Protein AF-A0A534RS95-F1 (afdb_monomer)

Solvent-accessible surface area (backbone atoms only — not comparable to full-atom values): 12225 Å² total; per-residue (Å²): 135,90,84,83,82,82,81,81,76,81,79,77,79,70,82,73,74,77,70,73,74,75,74,92,67,59,94,86,61,52,69,81,77,72,50,64,90,88,62,67,55,78,89,62,40,100,66,96,76,84,84,85,85,85,83,78,98,71,54,62,58,34,64,50,25,46,40,23,84,70,80,36,72,88,40,68,54,74,62,93,80,56,50,23,56,28,71,76,72,58,73,66,47,48,72,42,83,55,85,71,86,84,70,80,76,82,74,59,46,42,48,70,29,36,49,43,20,34,44,95,76,69,59,46,22,47,18,63,50,33,40,81,40,91,92,36,60,36,8,58,73,74,37,38,21,42,44,59,88,79,40,46,67,60,48,52,47,56,72,75,46,90,77,74,83,86,74,74,75,88,53,75,45,38,68,66,51,44,51,32,30,74,77,67,76,44,61,89,122

Foldseek 3Di:
DDDDDDPPPPPPPPPPPVPPPPQPDDPPDDPVNNDPPPPQDDVRDPDPDDDDDDDFQDDCCAEPLCVCVVPNVVADHDPPPDWACQPVRDHTAAADADDDPPDPDHAPQALVLLCQCCVVVPNHRRQVSGCPDPVRNRNNVSRHHHDCVSCVVVSVDVVVDPDDNPDDQPDSHHDQQSVCCVVPVGSPD

Secondary structure (DSSP, 8-state):
-------------------PPPP-PPTT--HHHHSPTT---GGGSS-S--------S--HHHHTGGGTTTT-TTS----TT--B--TTS-S-B--EE---S---SPP--SHHHHHHHHGGGT---HHHHTTTBTTBTT-GGGGEE--TTT-HHHHHHHHHS---SS---SSSS-HHHHHHHHHHS----

Sequence (189 aa):
MRMLIVLVSLLITAMVHAQTPPCPFSAGALPAATLPAGTPHGAGLPLDTIVVLMQENRSFDHYVGRLHAEGKPKSEGEPKTAANLDPTGGPAIRAFHQNRYCEVADLDHSWNGTHREWNGGAMDGFTAANQFLPDDPSGRRTMGYYDQHDLPFYYGLYRKFATADRFFCAALTQTFPNRFYLLAATSFG

Mean predicted aligned error: 9.36 Å

Radius of gyration: 23.56 Å; Cα contacts (8 Å, |Δi|>4): 183; chains: 1; bounding box: 42×84×55 Å

pLDDT: mean 86.98, std 16.52, range [29.09, 98.19]

Structure (mmCIF, N/CA/C/O backbone):
data_AF-A0A534RS95-F1
#
_entry.id   AF-A0A534RS95-F1
#
loop_
_atom_site.group_PDB
_atom_site.id
_atom_site.type_symbol
_atom_site.label_atom_id
_atom_site.label_alt_id
_atom_site.label_comp_id
_atom_site.label_asym_id
_atom_site.label_entity_id
_atom_site.label_seq_id
_atom_site.pdbx_PDB_ins_code
_atom_site.Cartn_x
_atom_site.Cartn_y
_atom_site.Cartn_z
_atom_site.occupancy
_atom_site.B_iso_or_equiv
_atom_site.auth_seq_id
_atom_site.auth_comp_id
_atom_site.aut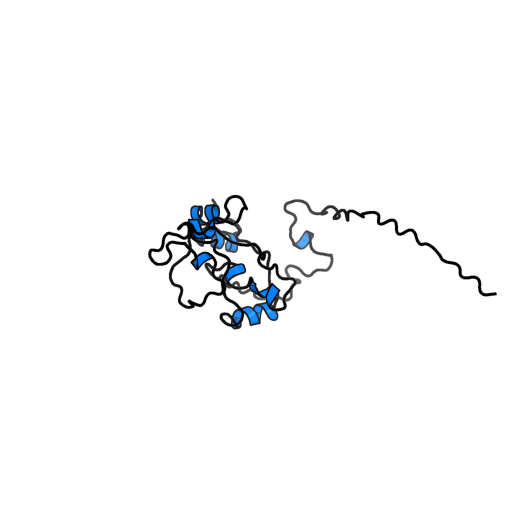h_asym_id
_atom_site.auth_atom_id
_atom_site.pdbx_PDB_model_num
ATOM 1 N N . MET A 1 1 ? 11.825 65.234 28.362 1.00 41.09 1 MET A N 1
ATOM 2 C CA . MET A 1 1 ? 12.860 64.455 27.647 1.00 41.09 1 MET A CA 1
ATOM 3 C C . MET A 1 1 ? 12.494 62.983 27.798 1.00 41.09 1 MET A C 1
ATOM 5 O O . MET A 1 1 ? 12.519 62.487 28.915 1.00 41.09 1 MET A O 1
ATOM 9 N N . ARG A 1 2 ? 11.974 62.336 26.746 1.00 30.80 2 ARG A N 1
ATOM 10 C CA . ARG A 1 2 ? 11.480 60.946 26.808 1.00 30.80 2 ARG A CA 1
ATOM 11 C C . ARG A 1 2 ? 12.669 59.995 26.670 1.00 30.80 2 ARG A C 1
ATOM 13 O O . ARG A 1 2 ? 13.299 59.978 25.619 1.00 30.80 2 ARG A O 1
ATOM 20 N N . MET A 1 3 ? 12.982 59.253 27.730 1.00 29.09 3 MET A N 1
ATOM 21 C CA . MET A 1 3 ? 14.048 58.252 27.731 1.00 29.09 3 MET A CA 1
ATOM 22 C C . MET A 1 3 ? 13.472 56.919 27.247 1.00 29.09 3 MET A C 1
ATOM 24 O O . MET A 1 3 ? 12.616 56.324 27.898 1.00 29.09 3 MET A O 1
ATOM 28 N N . LEU A 1 4 ? 13.903 56.510 26.057 1.00 30.52 4 LEU A N 1
ATOM 29 C CA . LEU A 1 4 ? 13.588 55.239 25.419 1.00 30.52 4 LEU A CA 1
ATOM 30 C C . LEU A 1 4 ? 14.543 54.179 25.989 1.00 30.52 4 LEU A C 1
ATOM 32 O O . LEU A 1 4 ? 15.744 54.246 25.740 1.00 30.52 4 LEU A O 1
ATOM 36 N N . ILE A 1 5 ? 14.032 53.226 26.769 1.00 35.53 5 ILE A N 1
ATOM 37 C CA . ILE A 1 5 ? 14.802 52.053 27.203 1.00 35.53 5 ILE A CA 1
ATOM 38 C C . ILE A 1 5 ? 14.577 50.959 26.161 1.00 35.53 5 ILE A C 1
ATOM 40 O O . ILE A 1 5 ? 13.495 50.381 26.074 1.00 35.53 5 ILE A O 1
ATOM 44 N N . VAL A 1 6 ? 15.599 50.697 25.349 1.00 33.38 6 VAL A N 1
ATOM 45 C CA . VAL A 1 6 ? 15.647 49.544 24.447 1.00 33.38 6 VAL A CA 1
ATOM 46 C C . VAL A 1 6 ? 16.126 48.348 25.268 1.00 33.38 6 VAL A C 1
ATOM 48 O O . VAL A 1 6 ? 17.310 48.238 25.579 1.00 33.38 6 VAL A O 1
ATOM 51 N N . LEU A 1 7 ? 15.204 47.461 25.650 1.00 32.97 7 LEU A N 1
ATOM 52 C CA . LEU A 1 7 ? 15.561 46.138 26.157 1.00 32.97 7 LEU A CA 1
ATOM 53 C C . LEU A 1 7 ? 15.960 45.263 24.965 1.00 32.97 7 LEU A C 1
ATOM 55 O O . LEU A 1 7 ? 15.114 44.804 24.201 1.00 32.97 7 LEU A O 1
ATOM 59 N N . VAL A 1 8 ? 17.262 45.040 24.807 1.00 37.75 8 VAL A N 1
ATOM 60 C CA . VAL A 1 8 ? 17.792 44.004 23.918 1.00 37.75 8 VAL A CA 1
ATOM 61 C C . VAL A 1 8 ? 17.587 42.662 24.617 1.00 37.75 8 VAL A C 1
ATOM 63 O O . VAL A 1 8 ? 18.363 42.270 25.486 1.00 37.75 8 VAL A O 1
ATOM 66 N N . SER A 1 9 ? 16.502 41.970 24.279 1.00 41.91 9 SER A N 1
ATOM 67 C CA . SER A 1 9 ? 16.294 40.580 24.677 1.00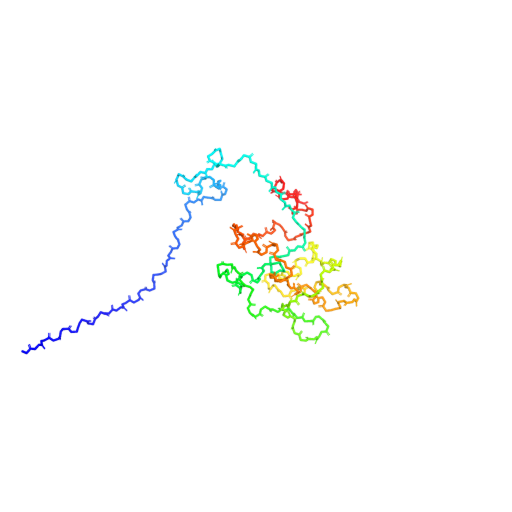 41.91 9 SER A CA 1
ATOM 68 C C . SER A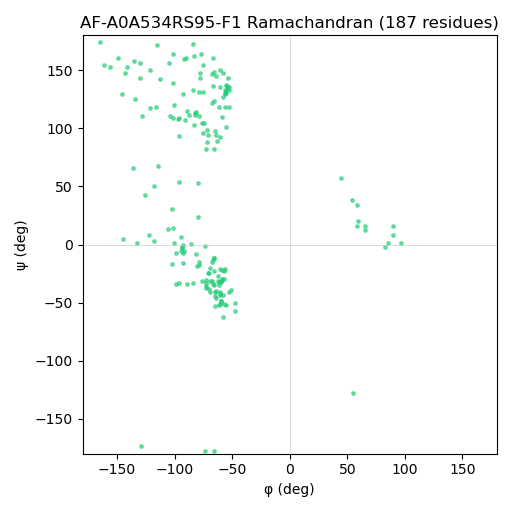 1 9 ? 17.210 39.697 23.832 1.00 41.91 9 SER A C 1
ATOM 70 O O . SER A 1 9 ? 16.951 39.472 22.651 1.00 41.91 9 SER A O 1
ATOM 72 N N . LEU A 1 10 ? 18.300 39.207 24.425 1.00 39.16 10 LEU A N 1
ATOM 73 C CA . LEU A 1 10 ? 19.097 38.130 23.844 1.00 39.16 10 LEU A CA 1
ATOM 74 C C . LEU A 1 10 ? 18.221 36.864 23.813 1.00 39.16 10 LEU A C 1
ATOM 76 O O . LEU A 1 10 ? 18.068 36.173 24.819 1.00 39.16 10 LEU A O 1
ATOM 80 N N . LEU A 1 11 ? 17.607 36.573 22.666 1.00 40.88 11 LEU A N 1
ATOM 81 C CA . LEU A 1 11 ? 17.001 35.273 22.392 1.00 40.88 11 LEU A CA 1
ATOM 82 C C . LEU A 1 11 ? 18.136 34.268 22.194 1.00 40.88 11 LEU A C 1
ATOM 84 O O . LEU A 1 11 ? 18.618 34.050 21.086 1.00 40.88 11 LEU A O 1
ATOM 88 N N . ILE A 1 12 ? 18.583 33.664 23.293 1.00 43.72 12 ILE A N 1
ATOM 89 C CA . ILE A 1 12 ? 19.343 32.421 23.231 1.00 43.72 12 ILE A CA 1
ATOM 90 C C . ILE A 1 12 ? 18.332 31.354 22.810 1.00 43.72 12 ILE A C 1
ATOM 92 O O . ILE A 1 12 ? 17.601 30.810 23.636 1.00 43.72 12 ILE A O 1
ATOM 96 N N . THR A 1 13 ? 18.251 31.074 21.510 1.00 47.62 13 THR A N 1
ATOM 97 C CA . THR A 1 13 ? 17.635 29.847 21.001 1.00 47.62 13 THR A CA 1
ATOM 98 C C . THR A 1 13 ? 18.492 28.676 21.458 1.00 47.62 13 THR A C 1
ATOM 100 O O . THR A 1 13 ? 19.350 28.184 20.728 1.00 47.62 13 THR A O 1
ATOM 103 N N . ALA A 1 14 ? 18.287 28.238 22.699 1.00 45.53 14 ALA A N 1
ATOM 104 C CA . ALA A 1 14 ? 18.651 26.891 23.076 1.00 45.53 14 ALA A CA 1
ATOM 105 C C . ALA A 1 14 ? 17.817 25.970 22.184 1.00 45.53 14 ALA A C 1
ATOM 107 O O . ALA A 1 14 ? 16.586 26.023 22.203 1.00 45.53 14 ALA A O 1
ATOM 108 N N . MET A 1 15 ? 18.487 25.161 21.365 1.00 48.47 15 MET A N 1
ATOM 109 C CA . MET A 1 15 ? 17.850 24.020 20.729 1.00 48.47 15 MET A CA 1
ATOM 110 C C . MET A 1 15 ? 17.420 23.074 21.845 1.00 48.47 15 MET A C 1
ATOM 112 O O . MET A 1 15 ? 18.182 22.208 22.274 1.00 48.47 15 MET A O 1
ATOM 116 N N . VAL A 1 16 ? 16.206 23.283 22.354 1.00 46.03 16 VAL A N 1
ATOM 117 C CA . VAL A 1 16 ? 15.515 22.296 23.166 1.00 46.03 16 VAL A CA 1
ATOM 118 C C . VAL A 1 16 ? 15.285 21.130 22.221 1.00 46.03 16 VAL A C 1
ATOM 120 O O . VAL A 1 16 ? 14.337 21.116 21.440 1.00 46.03 16 VAL A O 1
ATOM 123 N N . HIS A 1 17 ? 16.209 20.172 22.247 1.00 50.69 17 HIS A N 1
ATOM 124 C CA . HIS A 1 17 ? 15.896 18.816 21.850 1.00 50.69 17 HIS A CA 1
ATOM 125 C C . HIS A 1 17 ? 14.726 18.432 22.743 1.00 50.69 17 HIS A C 1
ATOM 127 O O . HIS A 1 17 ? 14.914 18.189 23.935 1.00 50.69 17 HIS A O 1
ATOM 133 N N . ALA A 1 18 ? 13.510 18.487 22.200 1.00 50.00 18 ALA A N 1
ATOM 134 C CA . ALA A 1 18 ? 12.362 17.892 22.844 1.00 50.00 18 ALA A CA 1
ATOM 135 C C . ALA A 1 18 ? 12.695 16.403 22.947 1.00 50.00 18 ALA A C 1
ATOM 137 O O . ALA A 1 18 ? 12.526 15.651 21.991 1.00 50.00 18 ALA A O 1
ATOM 138 N N . GLN A 1 19 ? 13.283 16.003 24.075 1.00 53.25 19 GLN A N 1
ATOM 139 C CA . GLN A 1 19 ? 13.390 14.607 24.434 1.00 53.25 19 GLN A CA 1
ATOM 140 C C . GLN A 1 19 ? 11.954 14.122 24.475 1.00 53.25 19 GLN A C 1
ATOM 142 O O . GLN A 1 19 ? 11.174 14.551 25.327 1.00 53.25 19 GLN A O 1
ATOM 147 N N . THR A 1 20 ? 11.586 13.291 23.505 1.00 57.81 20 THR A N 1
ATOM 148 C CA . THR A 1 20 ? 10.332 12.560 23.565 1.00 57.81 20 THR A CA 1
ATOM 149 C C . THR A 1 20 ? 10.353 11.851 24.916 1.00 57.81 20 THR A C 1
ATOM 151 O O . THR A 1 20 ? 11.304 11.099 25.164 1.00 57.81 20 THR A O 1
ATOM 154 N N . PRO A 1 21 ? 9.412 12.144 25.832 1.00 65.81 21 PRO A N 1
ATOM 155 C CA . PRO A 1 21 ? 9.414 11.499 27.132 1.00 65.81 21 PRO A CA 1
ATOM 156 C C . PRO A 1 21 ? 9.458 9.984 26.906 1.00 65.81 21 PRO A C 1
ATOM 158 O O . PRO A 1 21 ? 8.784 9.493 25.992 1.00 65.81 21 PRO A O 1
ATOM 161 N N . PRO A 1 22 ? 10.292 9.250 27.663 1.00 74.88 22 PRO A N 1
ATOM 162 C CA . PRO A 1 22 ? 10.419 7.816 27.476 1.00 74.88 22 PRO A CA 1
ATOM 163 C C . PRO A 1 22 ? 9.032 7.188 27.590 1.00 74.88 22 PRO A C 1
ATOM 165 O O . PRO A 1 22 ? 8.282 7.491 28.520 1.00 74.88 22 PRO A O 1
ATOM 168 N N . CYS A 1 23 ? 8.677 6.353 26.612 1.00 79.12 23 CYS A N 1
ATOM 169 C CA . CYS A 1 23 ? 7.414 5.630 26.622 1.00 79.12 23 CYS A CA 1
ATOM 170 C C . CYS A 1 23 ? 7.343 4.820 27.929 1.00 79.12 23 CYS A C 1
ATOM 172 O O . CYS A 1 23 ? 8.203 3.963 28.137 1.00 79.12 23 CYS A O 1
ATOM 174 N N . PRO A 1 24 ? 6.367 5.071 28.822 1.00 85.69 24 PRO A N 1
ATOM 175 C CA . PRO A 1 24 ? 6.304 4.388 30.114 1.00 85.69 24 PRO A CA 1
ATOM 176 C C . PRO A 1 24 ? 5.848 2.926 29.984 1.00 85.69 24 PRO A C 1
ATOM 178 O O . PRO A 1 24 ? 5.746 2.219 30.984 1.00 85.69 24 PRO A O 1
ATOM 181 N N . PHE A 1 25 ? 5.541 2.473 28.767 1.00 87.38 25 PHE A N 1
ATOM 182 C CA . PHE A 1 25 ? 4.973 1.165 28.481 1.00 87.38 25 PHE A CA 1
ATOM 183 C C . PHE A 1 25 ? 6.046 0.201 27.970 1.00 87.38 25 PHE A C 1
ATOM 185 O O . PHE A 1 25 ? 6.900 0.565 27.162 1.00 87.38 25 PHE A O 1
ATOM 192 N N . SER A 1 26 ? 5.988 -1.049 28.427 1.00 87.44 26 SER A N 1
ATOM 193 C CA . SER A 1 26 ? 6.846 -2.130 27.945 1.00 87.44 26 SER A CA 1
ATOM 194 C C . SER A 1 26 ? 6.296 -2.767 26.665 1.00 87.44 26 SER A C 1
ATOM 196 O O . SER A 1 26 ? 5.112 -2.651 26.337 1.00 87.44 26 SER A O 1
ATOM 198 N N . ALA A 1 27 ? 7.157 -3.493 25.947 1.00 82.31 27 ALA A N 1
ATOM 199 C CA . ALA A 1 27 ? 6.715 -4.360 24.860 1.00 82.31 27 ALA A CA 1
ATOM 200 C C . ALA A 1 27 ? 5.651 -5.352 25.370 1.00 82.31 27 ALA A C 1
ATOM 202 O O . ALA A 1 27 ? 5.823 -5.967 26.423 1.00 82.31 27 ALA A O 1
ATOM 203 N N . GLY A 1 28 ? 4.547 -5.483 24.631 1.00 83.12 28 GLY A N 1
ATOM 204 C CA . GLY A 1 28 ? 3.409 -6.325 25.015 1.00 83.12 28 GLY A CA 1
ATOM 205 C C . GLY A 1 28 ? 2.386 -5.656 25.939 1.00 83.12 28 GLY A C 1
ATOM 206 O O . GLY A 1 28 ? 1.397 -6.298 26.291 1.00 83.12 28 GLY A O 1
ATOM 207 N N . ALA A 1 29 ? 2.569 -4.383 26.315 1.00 88.31 29 ALA A N 1
ATOM 208 C CA . ALA A 1 29 ? 1.524 -3.629 27.000 1.00 88.31 29 ALA A CA 1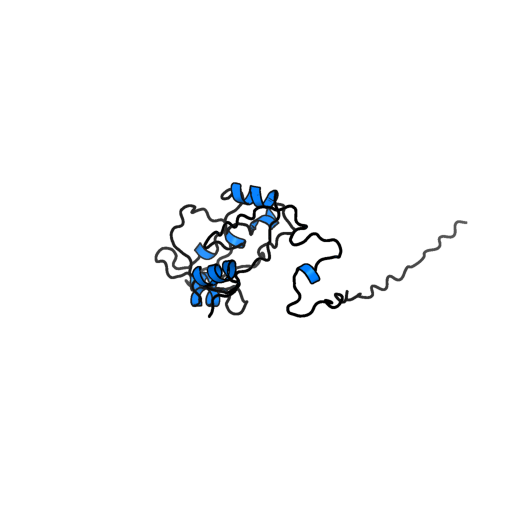
ATOM 209 C C . ALA A 1 29 ? 0.235 -3.618 26.161 1.00 88.31 29 ALA A C 1
ATOM 211 O O . ALA A 1 29 ? 0.247 -3.301 24.970 1.00 88.31 29 ALA A O 1
ATOM 212 N N . LEU A 1 30 ? -0.886 -3.976 26.791 1.00 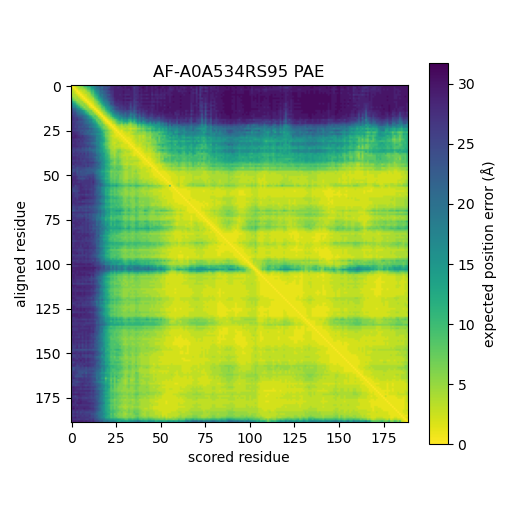85.38 30 LEU A N 1
ATOM 213 C CA . LEU A 1 30 ? -2.185 -3.975 26.126 1.00 85.38 30 LEU A CA 1
ATOM 214 C C . LEU A 1 30 ? -2.606 -2.536 25.798 1.00 85.38 30 LEU A C 1
ATOM 216 O O . LEU A 1 30 ? -2.365 -1.652 26.622 1.00 85.38 30 LEU A O 1
ATOM 220 N N . PRO A 1 31 ? -3.332 -2.294 24.689 1.00 81.75 31 PRO A N 1
ATOM 221 C CA . PRO A 1 31 ? -3.826 -0.960 24.355 1.00 81.75 31 PRO A CA 1
ATOM 222 C C . PRO A 1 31 ? -4.570 -0.283 25.513 1.00 81.75 31 PRO A C 1
ATOM 224 O O . PRO A 1 31 ? -4.355 0.891 25.780 1.00 81.75 31 PRO A O 1
ATOM 227 N N . ALA A 1 32 ? -5.374 -1.032 26.277 1.00 83.94 32 ALA A N 1
ATOM 228 C CA . ALA A 1 32 ? -6.084 -0.503 27.445 1.00 83.94 32 ALA A CA 1
ATOM 229 C C . ALA A 1 32 ? -5.152 0.080 28.527 1.00 83.94 32 ALA A C 1
ATOM 231 O O . ALA A 1 32 ? -5.531 1.031 29.203 1.00 83.94 32 ALA A O 1
ATOM 232 N N . ALA A 1 33 ? -3.934 -0.452 28.669 1.00 84.75 33 ALA A N 1
ATOM 233 C CA . ALA A 1 33 ? -2.930 0.046 29.609 1.00 84.75 33 ALA A CA 1
ATOM 234 C C . ALA A 1 33 ? -2.182 1.281 29.083 1.00 84.75 33 ALA A C 1
ATOM 236 O O . ALA A 1 33 ? -1.576 2.003 29.870 1.00 84.75 33 ALA A O 1
ATOM 237 N N . THR A 1 34 ? -2.218 1.522 27.768 1.00 87.06 34 THR A N 1
ATOM 238 C CA . THR A 1 34 ? -1.523 2.643 27.122 1.00 87.06 34 THR A CA 1
ATOM 239 C C . THR A 1 34 ? -2.426 3.845 26.844 1.00 87.06 34 THR A C 1
ATOM 241 O O . THR A 1 34 ? -1.943 4.890 26.409 1.00 87.06 34 THR A O 1
ATOM 244 N N . LEU A 1 35 ? -3.737 3.712 27.060 1.00 86.94 35 LEU A N 1
ATOM 245 C CA . LEU A 1 35 ? -4.696 4.798 26.877 1.00 86.94 35 LEU A CA 1
ATOM 246 C C . LEU A 1 35 ? -4.657 5.786 28.058 1.00 86.94 35 LEU A C 1
ATOM 248 O O . LEU A 1 35 ? -4.447 5.373 29.201 1.00 86.94 35 LEU A O 1
ATOM 252 N N . PRO A 1 36 ? -4.914 7.088 27.823 1.00 88.75 36 PRO A N 1
ATOM 253 C CA . PRO A 1 36 ? -5.104 8.050 28.903 1.00 88.75 36 PRO A CA 1
ATOM 254 C C . PRO A 1 36 ? -6.187 7.593 29.890 1.00 88.75 36 PRO A C 1
ATOM 256 O O . PRO A 1 36 ? -7.212 7.034 29.486 1.00 88.75 36 PRO A O 1
ATOM 259 N N . ALA A 1 37 ? -5.988 7.868 31.180 1.00 84.31 37 ALA A N 1
ATOM 260 C CA . ALA A 1 37 ? -6.961 7.534 32.216 1.00 84.31 37 ALA A CA 1
ATOM 261 C C . ALA A 1 37 ? -8.351 8.114 31.889 1.00 84.31 37 ALA A C 1
ATOM 263 O O . ALA A 1 37 ? -8.472 9.259 31.457 1.00 84.31 37 ALA A O 1
ATOM 264 N N . GLY A 1 38 ? -9.400 7.311 32.090 1.00 85.94 38 GLY A N 1
ATOM 265 C CA . GLY A 1 38 ? -10.779 7.685 31.760 1.00 85.94 38 GLY A CA 1
ATOM 266 C C . GLY A 1 38 ? -11.172 7.486 30.293 1.00 85.94 38 GLY A C 1
ATOM 267 O O . GLY A 1 38 ? -12.337 7.691 29.962 1.00 85.94 38 GLY A O 1
ATOM 268 N N . THR A 1 39 ? -10.255 7.047 29.420 1.00 90.25 39 THR A N 1
ATOM 269 C CA . THR A 1 39 ? -10.609 6.673 28.042 1.00 90.25 39 THR A CA 1
ATOM 270 C C . THR A 1 39 ? -11.486 5.415 28.053 1.00 90.25 39 THR A C 1
ATOM 272 O O . THR A 1 39 ? -11.040 4.374 28.560 1.00 90.25 39 THR A O 1
ATOM 275 N N . PRO A 1 40 ? -12.711 5.464 27.496 1.00 89.50 40 PRO A N 1
ATOM 276 C CA . PRO A 1 40 ? -13.562 4.287 27.411 1.00 89.50 40 PRO A CA 1
ATOM 277 C C . PRO A 1 40 ? -12.895 3.185 26.583 1.00 89.50 40 PRO A C 1
ATOM 279 O O . PRO A 1 40 ? -12.337 3.438 25.518 1.00 89.50 40 PRO A O 1
ATOM 282 N N . HIS A 1 41 ? -12.955 1.956 27.080 1.00 88.06 41 HIS A N 1
ATOM 283 C CA . HIS A 1 41 ? -12.442 0.761 26.415 1.00 88.06 41 HIS A CA 1
ATOM 284 C C . HIS A 1 41 ? -13.294 -0.447 26.823 1.00 88.06 41 HIS A C 1
ATOM 286 O O . HIS A 1 41 ? -14.006 -0.403 27.831 1.00 88.06 41 HIS A O 1
ATOM 292 N N . GLY A 1 42 ? -13.249 -1.526 26.036 1.00 85.25 42 GLY A N 1
ATOM 293 C CA . GLY A 1 42 ? -14.085 -2.707 26.272 1.00 85.25 42 GLY A CA 1
ATOM 294 C C . GLY A 1 42 ? -15.571 -2.338 26.339 1.00 85.25 42 GLY A C 1
ATOM 295 O O . GLY A 1 42 ? -16.065 -1.625 25.471 1.00 85.25 42 GLY A O 1
ATOM 296 N N . ALA A 1 43 ? -16.258 -2.762 27.403 1.00 87.31 43 ALA A N 1
ATOM 297 C CA . ALA A 1 43 ? -17.683 -2.490 27.621 1.00 87.31 43 ALA A CA 1
ATOM 298 C C . ALA A 1 43 ? -18.031 -1.003 27.848 1.00 87.31 43 ALA A C 1
ATOM 300 O O . ALA A 1 43 ? -19.204 -0.645 27.841 1.00 87.31 43 ALA A O 1
ATOM 301 N N . GLY A 1 44 ? -17.039 -0.129 28.063 1.00 89.94 44 GLY A N 1
ATOM 302 C CA . GLY A 1 44 ? -17.262 1.318 28.143 1.00 89.94 44 GLY A CA 1
ATOM 303 C C . GLY A 1 44 ? -17.430 1.995 26.778 1.00 89.94 44 GLY A C 1
ATOM 304 O O . GLY A 1 44 ? -17.861 3.145 26.723 1.00 89.94 44 GLY A O 1
ATOM 305 N N . LEU A 1 45 ? -17.073 1.319 25.678 1.00 91.31 45 LEU A N 1
ATOM 306 C CA . LEU A 1 45 ? -17.298 1.834 24.329 1.00 91.31 45 LEU A CA 1
ATOM 307 C C . LEU A 1 45 ? -18.785 1.692 23.970 1.00 91.31 45 LEU A C 1
ATOM 309 O O . LEU A 1 45 ? -19.325 0.596 24.103 1.00 91.31 45 LEU A O 1
ATOM 313 N N . PRO A 1 46 ? -19.448 2.745 23.462 1.00 92.56 46 PRO A N 1
ATOM 314 C CA . PRO A 1 46 ? -20.857 2.689 23.074 1.00 92.56 46 PRO A CA 1
ATOM 315 C C . PRO A 1 46 ? -21.030 2.030 21.689 1.00 92.56 46 PRO A C 1
ATOM 317 O O . PRO A 1 46 ? -21.593 2.631 20.777 1.00 92.56 46 PRO A O 1
ATOM 320 N N . LEU A 1 47 ? -20.467 0.833 21.497 1.00 91.50 47 LEU A N 1
ATOM 321 C CA . LEU A 1 47 ? -20.482 0.084 20.238 1.00 91.50 47 LEU A CA 1
ATOM 322 C C . LEU A 1 47 ? -20.975 -1.346 20.486 1.00 91.50 47 LEU A C 1
ATOM 324 O O . LEU A 1 47 ? -20.247 -2.157 21.051 1.00 91.50 47 LEU A O 1
ATOM 328 N N . ASP A 1 48 ? -22.173 -1.671 19.997 1.00 93.88 48 ASP A N 1
ATOM 329 C CA . ASP A 1 48 ? -22.755 -3.018 20.127 1.00 93.88 48 ASP A CA 1
ATOM 330 C C . ASP A 1 48 ? -22.455 -3.922 18.923 1.00 93.88 48 ASP A C 1
ATOM 332 O O . ASP A 1 48 ? -22.659 -5.134 18.959 1.00 93.88 48 ASP A O 1
ATOM 336 N N . THR A 1 49 ? -22.020 -3.345 17.801 1.00 94.88 49 THR A N 1
ATOM 337 C CA . THR A 1 49 ? -21.771 -4.086 16.561 1.00 94.88 49 THR A CA 1
ATOM 338 C C . THR A 1 49 ? -20.602 -3.483 15.805 1.00 94.88 49 THR A C 1
ATOM 340 O O . THR A 1 49 ? -20.566 -2.284 15.534 1.00 94.88 49 THR A O 1
ATOM 343 N N . ILE A 1 50 ? -19.658 -4.343 15.425 1.00 93.81 50 ILE A N 1
ATOM 344 C CA . ILE A 1 50 ? -18.523 -3.995 14.574 1.00 93.81 50 ILE A CA 1
ATOM 345 C C . ILE A 1 50 ? -18.669 -4.790 13.281 1.00 93.81 50 ILE A C 1
ATOM 347 O O . ILE A 1 50 ? -18.649 -6.019 13.294 1.00 93.81 50 ILE A O 1
ATOM 351 N N . VAL A 1 51 ? -18.808 -4.081 12.163 1.00 96.44 51 VAL A N 1
ATOM 352 C CA . VAL A 1 51 ? -18.784 -4.683 10.827 1.00 96.44 51 VAL A CA 1
ATOM 353 C C . VAL A 1 51 ? -17.405 -4.456 10.234 1.00 96.44 51 VAL A C 1
ATOM 355 O O . VAL A 1 51 ? -16.980 -3.316 10.053 1.00 96.44 51 VAL A O 1
ATOM 358 N N . VAL A 1 52 ? -16.711 -5.546 9.918 1.00 95.75 52 VAL A N 1
ATOM 359 C CA . VAL A 1 52 ? -15.393 -5.497 9.282 1.00 95.75 52 VAL A CA 1
ATOM 360 C C . VAL A 1 52 ? -15.555 -5.794 7.796 1.00 95.75 52 VAL A C 1
ATOM 362 O O . VAL A 1 52 ? -15.832 -6.928 7.412 1.00 95.75 52 VAL A O 1
ATOM 365 N N . LEU A 1 53 ? -15.384 -4.769 6.956 1.00 94.94 53 LEU A N 1
ATOM 366 C CA . LEU A 1 53 ? -15.337 -4.919 5.502 1.00 94.94 53 LEU A CA 1
ATOM 367 C C . LEU A 1 53 ? -13.880 -5.012 5.044 1.00 94.94 53 LEU A C 1
ATOM 369 O O . LEU A 1 53 ? -13.150 -4.022 5.058 1.00 94.94 53 LEU A O 1
ATOM 373 N N . MET A 1 54 ? -13.472 -6.202 4.614 1.00 94.75 54 MET A N 1
ATOM 374 C CA . MET A 1 54 ? -12.125 -6.453 4.113 1.00 94.75 54 MET A CA 1
ATOM 375 C C . MET A 1 54 ? -12.097 -6.385 2.588 1.00 94.75 54 MET A C 1
ATOM 377 O O . MET A 1 54 ? -12.609 -7.274 1.908 1.00 94.75 54 MET A O 1
ATOM 381 N N . GLN A 1 55 ? -11.500 -5.315 2.072 1.00 93.75 55 GLN A N 1
ATOM 382 C CA . GLN A 1 55 ? -11.258 -5.121 0.643 1.00 93.75 55 GLN A CA 1
ATOM 383 C C . GLN A 1 55 ? -9.965 -5.820 0.201 1.00 93.75 55 GLN A C 1
ATOM 385 O O . GLN A 1 55 ? -9.214 -6.339 1.028 1.00 93.75 55 GLN A O 1
ATOM 390 N N . GLU A 1 56 ? -9.717 -5.842 -1.107 1.00 91.06 56 GLU A N 1
ATOM 391 C CA . GLU A 1 56 ? -8.618 -6.586 -1.718 1.00 91.06 56 GLU A CA 1
ATOM 392 C C . GLU A 1 56 ? -7.799 -5.711 -2.682 1.00 91.06 56 GLU A C 1
ATOM 394 O O . GLU A 1 56 ? -8.344 -4.860 -3.384 1.00 91.06 56 GLU A O 1
ATOM 399 N N . ASN A 1 57 ? -6.483 -5.942 -2.693 1.00 90.06 57 ASN A N 1
ATOM 400 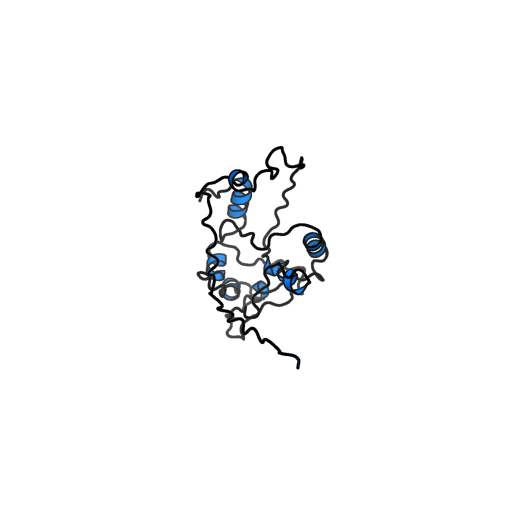C CA . ASN A 1 57 ? -5.509 -5.539 -3.716 1.00 90.06 57 ASN A CA 1
ATOM 401 C C . ASN A 1 57 ? -5.456 -4.051 -4.098 1.00 90.06 57 ASN A C 1
ATOM 403 O O . ASN A 1 57 ? -5.255 -3.715 -5.267 1.00 90.06 57 ASN A O 1
ATOM 407 N N . ARG A 1 58 ? -5.604 -3.133 -3.136 1.00 92.56 58 ARG A N 1
ATOM 408 C CA . ARG A 1 58 ? -5.449 -1.688 -3.382 1.00 92.56 58 ARG A CA 1
ATOM 409 C C . ARG A 1 58 ? -4.590 -1.043 -2.297 1.00 92.56 58 ARG A C 1
ATOM 411 O O . ARG A 1 58 ? -4.884 -1.183 -1.112 1.00 92.56 58 ARG A O 1
ATOM 418 N N . SER A 1 59 ? -3.521 -0.360 -2.708 1.00 94.31 59 SER A N 1
ATOM 419 C CA . SER A 1 59 ? -2.644 0.388 -1.803 1.00 94.31 59 SER A CA 1
ATOM 420 C C . SER A 1 59 ? -3.275 1.720 -1.389 1.00 94.31 59 SER A C 1
ATOM 422 O O . SER A 1 59 ? -4.207 2.215 -2.032 1.00 94.31 59 SER A O 1
ATOM 424 N N . PHE A 1 60 ? -2.739 2.321 -0.323 1.00 95.06 60 PHE A N 1
ATOM 425 C CA . PHE A 1 60 ? -3.140 3.656 0.117 1.00 95.06 60 PHE A CA 1
ATOM 426 C C . PHE A 1 60 ? -2.955 4.685 -1.005 1.00 95.06 60 PHE A C 1
ATOM 428 O O . PHE A 1 60 ? -3.910 5.368 -1.370 1.00 95.06 60 PHE A O 1
ATOM 435 N N . ASP A 1 61 ? -1.769 4.736 -1.617 1.00 95.12 61 ASP A N 1
ATOM 436 C CA . ASP A 1 61 ? -1.460 5.723 -2.658 1.00 95.12 61 ASP A CA 1
ATOM 437 C C . ASP A 1 61 ? -2.360 5.592 -3.892 1.00 95.12 61 ASP A C 1
ATOM 439 O O . ASP A 1 61 ? -2.730 6.598 -4.495 1.00 95.12 61 ASP A O 1
ATOM 443 N N . HIS A 1 62 ? -2.797 4.370 -4.210 1.00 94.50 62 HIS A N 1
ATOM 444 C CA . HIS A 1 62 ? -3.661 4.101 -5.352 1.00 94.50 62 HIS A CA 1
ATOM 445 C C . HIS A 1 62 ? -5.110 4.586 -5.162 1.00 94.50 62 HIS A C 1
ATOM 447 O O . HIS A 1 62 ? -5.725 5.045 -6.122 1.00 94.50 62 HIS A O 1
ATOM 453 N N . TYR A 1 63 ? -5.676 4.477 -3.954 1.00 94.00 63 TYR A N 1
ATOM 454 C CA . TYR A 1 63 ? -7.074 4.859 -3.679 1.00 94.00 63 TYR A CA 1
ATOM 455 C C . TYR A 1 63 ? -7.227 6.236 -3.043 1.00 94.00 63 TYR A C 1
ATOM 457 O O . TYR A 1 63 ? -8.248 6.884 -3.243 1.00 94.00 63 TYR A O 1
ATOM 465 N N . VAL A 1 64 ? -6.271 6.643 -2.211 1.00 92.88 64 VAL A N 1
ATOM 466 C CA . VAL A 1 64 ? -6.414 7.789 -1.306 1.00 92.88 64 VAL A CA 1
ATOM 467 C C . VAL A 1 64 ? -5.137 8.596 -1.100 1.00 92.88 64 VAL A C 1
ATOM 469 O O . VAL A 1 64 ? -5.168 9.583 -0.365 1.00 92.88 64 VAL A O 1
ATOM 472 N N . GLY A 1 65 ? -4.040 8.286 -1.796 1.00 92.81 65 GLY A N 1
ATOM 473 C CA . GLY A 1 65 ? -2.800 9.076 -1.732 1.00 92.81 65 GLY A CA 1
ATOM 474 C C . GLY A 1 65 ? -2.999 10.556 -2.078 1.00 92.81 65 GLY A C 1
ATOM 475 O O . GLY A 1 65 ? -2.224 11.422 -1.670 1.00 92.81 65 GLY A O 1
ATOM 476 N N . ARG A 1 66 ? -4.086 10.889 -2.793 1.00 94.12 66 ARG A N 1
ATOM 477 C CA . ARG A 1 66 ? -4.436 12.272 -3.153 1.00 94.12 66 ARG A CA 1
ATOM 478 C C . ARG A 1 66 ? -5.154 13.050 -2.049 1.00 94.12 66 ARG A C 1
ATOM 480 O O . ARG A 1 66 ? -5.284 14.264 -2.182 1.00 94.12 66 ARG A O 1
ATOM 487 N N . LEU A 1 67 ? -5.557 12.420 -0.939 1.00 93.88 67 LEU A N 1
ATOM 488 C CA . LEU A 1 67 ? -6.250 13.095 0.170 1.00 93.88 67 LEU A CA 1
ATOM 489 C C . LEU A 1 67 ? -5.488 14.326 0.682 1.00 93.88 67 LEU A C 1
ATOM 491 O O . LEU A 1 67 ? -6.107 15.365 0.930 1.00 93.88 67 LEU A O 1
ATOM 495 N N . HIS A 1 68 ? -4.158 14.239 0.791 1.00 93.06 68 HIS A N 1
ATOM 496 C CA . HIS A 1 68 ? -3.318 15.369 1.191 1.00 93.06 68 HIS A CA 1
ATOM 497 C C . HIS A 1 68 ? -3.528 16.587 0.281 1.00 93.06 68 HIS A C 1
ATOM 499 O O . HIS A 1 68 ? -3.814 17.688 0.756 1.00 93.06 68 HIS A O 1
ATOM 505 N N . ALA A 1 69 ? -3.428 16.376 -1.034 1.00 91.25 69 ALA A N 1
ATOM 506 C CA . ALA A 1 69 ? -3.594 17.419 -2.044 1.00 91.25 69 ALA A CA 1
ATOM 507 C C . ALA A 1 69 ? -5.044 17.927 -2.146 1.00 91.25 69 ALA A C 1
ATOM 509 O O . ALA A 1 69 ? -5.276 19.038 -2.614 1.00 91.25 69 ALA A O 1
ATOM 510 N N . GLU A 1 70 ? -6.014 17.148 -1.668 1.00 90.75 70 GLU A N 1
ATOM 511 C CA . GLU A 1 70 ? -7.445 17.448 -1.731 1.00 90.75 70 GLU A CA 1
ATOM 512 C C . GLU A 1 70 ? -8.041 17.958 -0.406 1.00 90.75 70 GLU A C 1
ATOM 514 O O . GLU A 1 70 ? -9.217 17.749 -0.094 1.00 90.75 70 GLU A O 1
ATOM 519 N N . GLY A 1 71 ? -7.234 18.648 0.401 1.00 88.75 71 GLY A N 1
ATOM 520 C CA . GLY A 1 71 ? -7.723 19.354 1.588 1.00 88.75 71 GLY A CA 1
ATOM 521 C C . GLY A 1 71 ? -7.743 18.526 2.874 1.00 88.75 71 GLY A C 1
ATOM 522 O O . GLY A 1 71 ? -8.355 18.943 3.861 1.00 88.75 71 GLY A O 1
ATOM 523 N N . LYS A 1 72 ? -7.042 17.386 2.915 1.00 90.69 72 LYS A N 1
ATOM 524 C CA . LYS A 1 72 ? -6.729 16.653 4.154 1.00 90.69 72 LYS A CA 1
ATOM 525 C C . LYS A 1 72 ? -5.214 16.658 4.414 1.00 90.69 72 LYS A C 1
ATOM 527 O O . LYS A 1 72 ? -4.601 15.598 4.404 1.00 90.69 72 LYS A O 1
ATOM 532 N N . PRO A 1 73 ? -4.593 17.813 4.726 1.00 90.69 73 PRO A N 1
ATOM 533 C CA . PRO A 1 73 ? -3.130 17.950 4.818 1.00 90.69 73 PRO A CA 1
ATOM 534 C C . PRO A 1 73 ? -2.476 17.143 5.953 1.00 90.69 73 PRO A C 1
ATOM 536 O O . PRO A 1 73 ? -1.256 17.045 6.005 1.00 90.69 73 PRO A O 1
ATOM 539 N N . LYS A 1 74 ? -3.276 16.596 6.880 1.00 91.19 74 LYS A N 1
ATOM 540 C CA . LYS A 1 74 ? -2.802 15.666 7.916 1.00 91.19 74 LYS A CA 1
ATOM 541 C C . LYS A 1 74 ? -2.594 14.242 7.403 1.00 91.19 74 LYS A C 1
ATOM 543 O O . LYS A 1 74 ? -1.930 13.488 8.093 1.00 91.19 74 LYS A O 1
ATOM 548 N N . SER A 1 75 ? -3.179 13.900 6.255 1.00 93.12 75 SER A N 1
ATOM 549 C CA . SER A 1 75 ? -2.857 12.669 5.543 1.00 93.12 75 SER A CA 1
ATOM 550 C C . SER A 1 75 ? -1.428 12.762 5.035 1.00 93.12 75 SER A C 1
ATOM 552 O O . SER A 1 75 ? -1.047 13.794 4.469 1.00 93.12 75 SER A O 1
ATOM 554 N N . GLU A 1 76 ? -0.669 11.685 5.177 1.00 91.38 76 GLU A N 1
ATOM 555 C CA . GLU A 1 76 ? 0.589 11.512 4.465 1.00 91.38 76 GLU A CA 1
ATOM 556 C C . GLU A 1 76 ? 0.331 11.644 2.957 1.00 91.38 76 GLU A C 1
ATOM 558 O O . GLU A 1 76 ? -0.672 11.156 2.428 1.00 91.38 76 GLU A O 1
ATOM 563 N N . GLY A 1 77 ? 1.175 12.434 2.296 1.00 89.19 77 GLY A N 1
ATOM 564 C CA . GLY A 1 77 ? 1.105 12.675 0.863 1.00 89.19 77 GLY A CA 1
ATOM 565 C C . GLY A 1 77 ? 2.314 12.055 0.188 1.00 89.19 77 GLY A C 1
ATOM 566 O O . GLY A 1 77 ? 3.421 12.124 0.724 1.00 89.19 77 GLY A O 1
ATOM 567 N N . GLU A 1 78 ? 2.101 11.499 -0.999 1.00 87.94 78 GLU A N 1
ATOM 568 C CA . GLU A 1 78 ? 3.173 10.915 -1.798 1.00 87.94 78 GLU A CA 1
ATOM 569 C C . GLU A 1 78 ? 4.335 11.918 -1.995 1.00 87.94 78 GLU A C 1
ATOM 571 O O . GLU A 1 78 ? 4.101 13.086 -2.353 1.00 87.94 78 GLU A O 1
ATOM 576 N N . PRO A 1 79 ? 5.601 11.502 -1.791 1.00 89.06 79 PRO A N 1
ATOM 577 C CA . PRO A 1 79 ? 6.751 12.357 -2.049 1.00 89.06 79 PRO A CA 1
ATOM 578 C C . PRO A 1 79 ? 6.760 12.865 -3.496 1.00 89.06 79 PRO A C 1
ATOM 580 O O . PRO A 1 79 ? 6.717 12.092 -4.445 1.00 89.06 79 PRO A O 1
ATOM 583 N N . LYS A 1 80 ? 6.930 14.178 -3.701 1.00 85.75 80 LYS A N 1
ATOM 584 C CA . LYS A 1 80 ? 6.964 14.780 -5.056 1.00 85.75 80 LYS A CA 1
ATOM 585 C C . LYS A 1 80 ? 8.066 14.212 -5.959 1.00 85.75 80 LYS A C 1
ATOM 587 O O . LYS A 1 80 ? 8.020 14.353 -7.180 1.00 85.75 80 LYS A O 1
ATOM 592 N N . THR A 1 81 ? 9.098 13.628 -5.361 1.00 89.44 81 THR A N 1
ATOM 593 C CA . THR A 1 81 ? 10.232 13.020 -6.056 1.00 89.44 81 THR A CA 1
ATOM 594 C C . THR A 1 81 ? 10.038 11.535 -6.339 1.00 89.44 81 THR A C 1
ATOM 596 O O . THR A 1 81 ? 10.881 10.987 -7.041 1.00 89.44 81 THR A O 1
ATOM 599 N N . ALA A 1 82 ? 8.962 10.908 -5.849 1.00 91.38 82 ALA A N 1
ATOM 600 C CA . ALA A 1 82 ? 8.685 9.495 -6.068 1.00 91.38 82 ALA A CA 1
ATOM 601 C C . ALA A 1 82 ? 8.608 9.180 -7.570 1.00 91.38 82 ALA A C 1
ATOM 603 O O . ALA A 1 82 ? 7.931 9.859 -8.352 1.00 91.38 82 ALA A O 1
ATOM 604 N N . ALA A 1 83 ? 9.395 8.189 -7.972 1.00 96.50 83 ALA A N 1
ATOM 605 C CA . ALA A 1 83 ? 9.481 7.670 -9.325 1.00 96.50 83 ALA A CA 1
ATOM 606 C C . ALA A 1 83 ? 10.126 6.285 -9.276 1.00 96.50 83 ALA A C 1
ATOM 608 O O . ALA A 1 83 ? 10.888 5.983 -8.362 1.00 96.50 83 ALA A O 1
ATOM 609 N N . ASN A 1 84 ? 9.844 5.451 -10.265 1.00 97.81 84 ASN A N 1
ATOM 610 C CA . ASN A 1 84 ? 10.502 4.166 -10.474 1.00 97.81 84 ASN A CA 1
ATOM 611 C C . ASN A 1 84 ? 11.141 4.165 -11.863 1.00 97.81 84 ASN A C 1
ATOM 613 O O . ASN A 1 84 ? 10.664 4.852 -12.767 1.00 97.81 84 ASN A O 1
ATOM 617 N N . LEU A 1 85 ? 12.241 3.438 -12.049 1.00 97.69 85 LEU A N 1
ATOM 618 C CA . LEU A 1 85 ? 12.873 3.356 -13.368 1.00 97.69 85 LEU A CA 1
ATOM 619 C C . LEU A 1 85 ? 11.953 2.630 -14.355 1.00 97.69 85 LEU A C 1
ATOM 621 O O . LEU A 1 85 ? 11.202 1.740 -13.967 1.00 97.69 85 LEU A O 1
ATOM 625 N N . ASP A 1 86 ? 12.008 2.995 -15.632 1.00 97.56 86 ASP A N 1
ATOM 626 C CA . ASP A 1 86 ? 11.360 2.211 -16.681 1.00 97.56 86 ASP A CA 1
ATOM 627 C C . ASP A 1 86 ? 12.282 1.040 -17.061 1.00 97.56 86 ASP A C 1
ATOM 629 O O . ASP A 1 86 ? 13.375 1.279 -17.591 1.00 97.56 86 ASP A O 1
ATOM 633 N N . PRO A 1 87 ? 11.888 -0.221 -16.806 1.00 96.31 87 PRO A N 1
ATOM 634 C CA . PRO A 1 87 ? 12.741 -1.371 -17.086 1.00 96.31 87 PRO A CA 1
ATOM 635 C C . PRO A 1 87 ? 12.985 -1.586 -18.589 1.00 96.31 87 PRO A C 1
ATOM 637 O O . PRO A 1 87 ? 13.908 -2.307 -18.963 1.00 96.31 87 PRO A O 1
ATOM 640 N N . THR A 1 88 ? 12.220 -0.921 -19.462 1.00 97.00 88 THR A N 1
ATOM 641 C CA . THR A 1 88 ? 12.420 -0.938 -20.919 1.00 97.00 88 THR A CA 1
ATOM 642 C C . THR A 1 88 ? 13.438 0.104 -21.409 1.00 97.00 88 THR A C 1
ATOM 644 O O . THR A 1 88 ? 13.715 0.186 -22.606 1.00 97.00 88 THR A O 1
ATOM 647 N N . GLY A 1 89 ? 14.028 0.890 -20.498 1.00 96.31 89 GLY A N 1
ATOM 648 C CA . GLY A 1 89 ? 15.026 1.924 -20.799 1.00 96.31 89 GLY A CA 1
ATOM 649 C C . GLY A 1 89 ? 14.449 3.314 -21.090 1.00 96.31 89 GLY A C 1
ATOM 650 O O . GLY A 1 89 ? 15.187 4.209 -21.504 1.00 96.31 89 GLY A O 1
ATOM 651 N N . GLY A 1 90 ? 13.145 3.506 -20.883 1.00 96.19 90 GLY A N 1
ATOM 652 C CA . GLY A 1 90 ? 12.481 4.804 -20.982 1.00 96.19 90 GLY A CA 1
ATOM 653 C C . GLY A 1 90 ? 12.777 5.758 -19.810 1.00 96.19 90 GLY A C 1
ATOM 654 O O . GLY A 1 90 ? 13.545 5.447 -18.895 1.00 96.19 90 GLY A O 1
ATOM 655 N N . PRO A 1 91 ? 12.166 6.958 -19.813 1.00 97.00 91 PRO A N 1
ATOM 656 C CA . PRO A 1 91 ? 12.222 7.874 -18.677 1.00 97.00 91 PRO A CA 1
ATOM 657 C C . PRO A 1 91 ? 11.613 7.255 -17.413 1.00 97.00 91 PRO A C 1
ATOM 659 O O . PRO A 1 91 ? 10.653 6.495 -17.494 1.00 97.00 91 PRO A O 1
ATOM 662 N N . ALA A 1 92 ? 12.103 7.657 -16.237 1.00 97.56 92 ALA A N 1
ATOM 663 C CA . ALA A 1 92 ? 11.527 7.218 -14.968 1.00 97.56 92 ALA A CA 1
ATOM 664 C C . ALA A 1 92 ? 10.014 7.504 -14.896 1.00 97.56 92 ALA A C 1
ATOM 666 O O . ALA A 1 92 ? 9.536 8.595 -15.225 1.00 97.56 92 ALA A O 1
ATOM 667 N N . ILE A 1 93 ? 9.269 6.513 -14.425 1.00 98.00 93 ILE A N 1
ATOM 668 C CA . ILE A 1 93 ? 7.819 6.514 -14.319 1.00 98.00 93 ILE A CA 1
ATOM 669 C C . ILE A 1 93 ? 7.438 7.082 -12.953 1.00 98.00 93 ILE A C 1
ATOM 671 O O . ILE A 1 93 ? 7.726 6.505 -11.907 1.00 98.00 93 ILE A O 1
ATOM 675 N N . ARG A 1 94 ? 6.771 8.234 -12.972 1.00 96.69 94 ARG A N 1
ATOM 676 C CA . ARG A 1 94 ? 6.154 8.855 -11.793 1.00 96.69 94 ARG A CA 1
ATOM 677 C C . ARG A 1 94 ? 4.721 8.383 -11.633 1.00 96.69 94 ARG A C 1
ATOM 679 O O . ARG A 1 94 ? 4.109 7.973 -12.622 1.00 96.69 94 ARG A O 1
ATOM 686 N N . ALA A 1 95 ? 4.182 8.534 -10.427 1.00 95.12 95 ALA A N 1
ATOM 687 C CA . ALA A 1 95 ? 2.768 8.327 -10.192 1.00 95.12 95 ALA A CA 1
ATOM 688 C C . ALA A 1 95 ? 1.905 9.201 -11.114 1.00 95.12 95 ALA A C 1
ATOM 690 O O . ALA A 1 95 ? 2.207 10.377 -11.353 1.00 95.12 95 ALA A O 1
ATOM 691 N N . PHE A 1 96 ? 0.839 8.625 -11.663 1.00 95.25 96 PHE A N 1
ATOM 692 C CA . PHE A 1 96 ? -0.042 9.300 -12.615 1.00 95.25 96 PHE A CA 1
ATOM 693 C C . PHE A 1 96 ? -1.505 8.941 -12.382 1.00 95.25 96 PHE A C 1
ATOM 695 O O . PHE A 1 96 ? -1.826 7.857 -11.904 1.00 95.25 96 PHE A O 1
ATOM 702 N N . HIS A 1 97 ? -2.394 9.857 -12.761 1.00 95.56 97 HIS A N 1
ATOM 703 C CA . HIS A 1 97 ? -3.829 9.623 -12.684 1.00 95.56 97 HIS A CA 1
ATOM 704 C C . HIS A 1 97 ? -4.241 8.504 -13.649 1.00 95.56 97 HIS A C 1
ATOM 706 O O . HIS A 1 97 ? -3.948 8.560 -14.846 1.00 95.56 97 HIS A O 1
ATOM 712 N N . GLN A 1 98 ? -4.870 7.468 -13.108 1.00 93.50 98 GLN A N 1
ATOM 713 C CA . GLN A 1 98 ? -5.341 6.299 -13.829 1.00 93.50 98 GLN A CA 1
ATOM 714 C C . GLN A 1 98 ? -6.715 6.585 -14.436 1.00 93.50 98 GLN A C 1
ATOM 716 O O . GLN A 1 98 ? -7.623 7.054 -13.762 1.00 93.50 98 GLN A O 1
ATOM 721 N N . ASN A 1 99 ? -6.885 6.234 -15.708 1.00 90.81 99 ASN A N 1
ATOM 722 C CA . ASN A 1 99 ? -8.132 6.416 -16.452 1.00 90.81 99 ASN A CA 1
ATOM 723 C C . ASN A 1 99 ? -8.747 5.092 -16.944 1.00 90.81 99 ASN A C 1
ATOM 725 O O . ASN A 1 99 ? -9.771 5.098 -17.627 1.00 90.81 99 ASN A O 1
ATOM 729 N N . ARG A 1 100 ? -8.141 3.947 -16.603 1.00 87.31 100 ARG A N 1
ATOM 730 C CA . ARG A 1 100 ? -8.673 2.607 -16.882 1.00 87.31 100 ARG A CA 1
ATOM 731 C C . ARG A 1 100 ? -9.426 2.036 -15.685 1.00 87.31 100 ARG A C 1
ATOM 733 O O . ARG A 1 100 ? -8.845 1.357 -14.851 1.00 87.31 100 ARG A O 1
ATOM 740 N N . TYR A 1 101 ? -10.739 2.238 -15.654 1.00 86.00 101 TYR A N 1
ATOM 741 C CA . TYR A 1 101 ? -11.590 1.805 -14.537 1.00 86.00 101 TYR A CA 1
ATOM 742 C C . TYR A 1 101 ? -11.832 0.293 -14.462 1.00 86.00 101 TYR A C 1
ATOM 744 O O . TYR A 1 101 ? -12.007 -0.255 -13.378 1.00 86.00 101 TYR A O 1
ATOM 752 N N . CYS A 1 102 ? -11.838 -0.389 -15.608 1.00 81.12 102 CYS A N 1
ATOM 753 C CA . CYS A 1 102 ? -12.038 -1.837 -15.699 1.00 81.12 102 CYS A CA 1
ATOM 754 C C . CYS A 1 102 ? -10.692 -2.564 -15.779 1.00 81.12 102 CYS A C 1
ATOM 756 O O . CYS A 1 102 ? -10.438 -3.302 -16.728 1.00 81.12 102 CY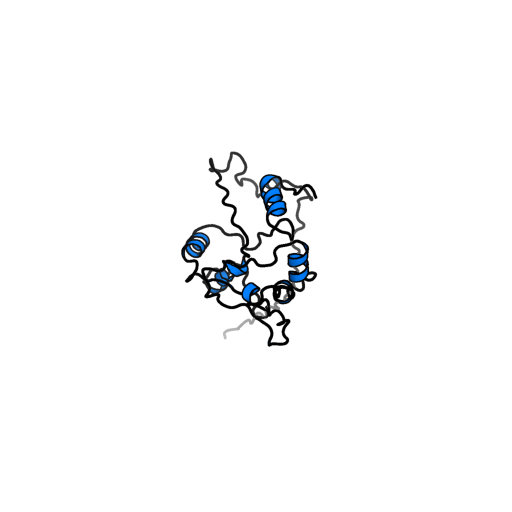S A O 1
ATOM 758 N N . GLU A 1 103 ? -9.808 -2.305 -14.818 1.00 76.00 103 GLU A N 1
ATOM 759 C CA . GLU A 1 103 ? -8.530 -3.005 -14.754 1.00 76.00 103 GLU A CA 1
ATOM 760 C C . GLU A 1 103 ? -8.730 -4.400 -14.154 1.00 76.00 103 GLU A C 1
ATOM 762 O O . GLU A 1 103 ? -9.056 -4.539 -12.973 1.00 76.00 103 GLU A O 1
ATOM 767 N N . VAL A 1 104 ? -8.565 -5.422 -14.993 1.00 73.00 104 VAL A N 1
ATOM 768 C CA . VAL A 1 104 ? -8.743 -6.836 -14.631 1.00 73.00 104 VAL A CA 1
ATOM 769 C C . VAL A 1 104 ? -7.417 -7.551 -14.416 1.00 73.00 104 VAL A C 1
ATOM 771 O O . VAL A 1 104 ? -7.403 -8.632 -13.832 1.00 73.00 104 VAL A O 1
ATOM 774 N N . ALA A 1 105 ? -6.309 -6.978 -14.889 1.00 83.44 105 ALA A N 1
ATOM 775 C CA . ALA A 1 105 ? -5.010 -7.584 -14.703 1.00 83.44 105 ALA A CA 1
ATOM 776 C C . ALA A 1 105 ? -4.516 -7.316 -13.280 1.00 83.44 105 ALA A C 1
ATOM 778 O O . ALA A 1 105 ? -4.540 -6.185 -12.786 1.00 83.44 105 ALA A O 1
ATOM 779 N N . ASP A 1 106 ? -4.053 -8.358 -12.603 1.00 89.94 106 ASP A N 1
ATOM 780 C CA . ASP A 1 106 ? -3.507 -8.220 -11.258 1.00 89.94 106 ASP A CA 1
ATOM 781 C C . ASP A 1 106 ? -2.100 -7.604 -11.305 1.00 89.94 106 ASP A C 1
ATOM 783 O O . ASP A 1 106 ? -1.410 -7.676 -12.326 1.00 89.94 106 ASP A O 1
ATOM 787 N N . LEU A 1 107 ? -1.692 -6.949 -10.223 1.00 93.62 107 LEU A N 1
ATOM 788 C CA . LEU A 1 107 ? -0.285 -6.599 -9.991 1.00 93.62 107 LEU A CA 1
ATOM 789 C C . LEU A 1 107 ? 0.364 -7.728 -9.180 1.00 93.62 107 LEU A C 1
ATOM 791 O O . LEU A 1 107 ? -0.341 -8.513 -8.545 1.00 93.62 107 LEU A O 1
ATOM 795 N N . ASP A 1 108 ? 1.689 -7.846 -9.203 1.00 94.94 108 ASP A N 1
ATOM 796 C CA . ASP A 1 108 ? 2.380 -8.863 -8.409 1.00 94.94 108 ASP A CA 1
ATOM 797 C C . ASP A 1 108 ? 2.332 -8.505 -6.918 1.00 94.94 108 ASP A C 1
ATOM 799 O O . ASP A 1 108 ? 3.128 -7.726 -6.409 1.00 94.94 108 ASP A O 1
ATOM 803 N N . HIS A 1 109 ? 1.397 -9.119 -6.198 1.00 94.81 109 HIS A N 1
ATOM 804 C CA . HIS A 1 109 ? 1.292 -9.045 -4.737 1.00 94.81 109 HIS A CA 1
ATOM 805 C C . HIS A 1 109 ? 1.837 -10.298 -4.040 1.00 94.81 109 HIS A C 1
ATOM 807 O O . HIS A 1 109 ? 1.587 -10.513 -2.852 1.00 94.81 109 HIS A O 1
ATOM 813 N N . SER A 1 110 ? 2.581 -11.150 -4.754 1.00 95.75 110 SER A N 1
ATOM 814 C CA . SER A 1 110 ? 3.222 -12.320 -4.155 1.00 95.75 110 SER A CA 1
ATOM 815 C C . SER A 1 110 ? 4.314 -11.909 -3.169 1.00 95.75 110 SER A C 1
ATOM 817 O O . SER A 1 110 ? 4.871 -10.819 -3.261 1.00 95.75 110 SER A O 1
ATOM 819 N N . TRP A 1 111 ? 4.701 -12.825 -2.272 1.00 95.81 111 TRP A N 1
ATOM 820 C CA . TRP A 1 111 ? 5.852 -12.616 -1.382 1.00 95.81 111 TRP A CA 1
ATOM 821 C C . TRP A 1 111 ? 7.090 -12.099 -2.134 1.00 95.81 111 TRP A C 1
ATOM 823 O O . TRP A 1 111 ? 7.696 -11.108 -1.738 1.00 95.81 111 TRP A O 1
ATOM 833 N N . ASN A 1 112 ? 7.480 -12.753 -3.232 1.00 97.44 112 ASN A N 1
ATOM 834 C CA . ASN A 1 112 ? 8.677 -12.357 -3.974 1.00 97.44 112 ASN A CA 1
ATOM 835 C C . ASN A 1 112 ? 8.487 -11.021 -4.700 1.00 97.44 112 ASN A C 1
ATOM 837 O O . ASN A 1 112 ? 9.430 -10.234 -4.747 1.00 97.44 112 ASN A O 1
ATOM 841 N N . GLY A 1 113 ? 7.294 -10.779 -5.248 1.00 97.06 113 GLY A N 1
ATOM 842 C CA . GLY A 1 113 ? 6.924 -9.521 -5.889 1.00 97.06 113 GLY A CA 1
ATOM 843 C C . GLY A 1 113 ? 7.074 -8.354 -4.932 1.00 97.06 113 GLY A C 1
ATOM 844 O O . GLY A 1 113 ? 7.968 -7.532 -5.109 1.00 97.06 113 GLY A O 1
ATOM 845 N N . THR A 1 114 ? 6.313 -8.356 -3.838 1.00 96.75 114 THR A N 1
ATOM 846 C CA . THR A 1 114 ? 6.279 -7.244 -2.877 1.00 96.75 114 THR A CA 1
ATOM 847 C C . THR A 1 114 ? 7.645 -6.946 -2.255 1.00 96.75 114 THR A C 1
ATOM 849 O O . THR A 1 114 ? 7.956 -5.795 -1.958 1.00 96.75 114 THR A O 1
ATOM 852 N N . HIS A 1 115 ? 8.504 -7.955 -2.071 1.00 98.06 115 HIS A N 1
ATOM 853 C CA . HIS A 1 115 ? 9.871 -7.731 -1.584 1.00 98.06 115 HIS A CA 1
ATOM 854 C C . HIS A 1 115 ? 10.789 -7.099 -2.641 1.00 98.06 115 HIS A C 1
ATOM 856 O O . HIS A 1 115 ? 11.661 -6.306 -2.281 1.00 98.06 115 HIS A O 1
ATOM 862 N N . ARG A 1 116 ? 10.597 -7.409 -3.931 1.00 98.19 116 ARG A N 1
ATOM 863 C CA . ARG A 1 116 ? 11.284 -6.706 -5.027 1.00 98.19 116 ARG A CA 1
ATOM 864 C C . ARG A 1 116 ? 10.780 -5.278 -5.168 1.00 98.19 116 ARG A C 1
ATOM 866 O O . ARG A 1 116 ? 11.601 -4.393 -5.350 1.00 98.19 116 ARG A O 1
ATOM 873 N N . GLU A 1 117 ? 9.474 -5.056 -5.041 1.00 97.81 117 GLU A N 1
ATOM 874 C CA . GLU A 1 117 ? 8.875 -3.717 -5.074 1.00 97.81 117 GLU A CA 1
ATOM 875 C C . GLU A 1 117 ? 9.434 -2.822 -3.960 1.00 97.81 117 GLU A C 1
ATOM 877 O O . GLU A 1 117 ? 9.890 -1.705 -4.211 1.00 97.81 117 GLU A O 1
ATOM 882 N N . TRP A 1 118 ? 9.463 -3.353 -2.733 1.00 97.81 118 TRP A N 1
ATOM 883 C CA . TRP A 1 118 ? 9.983 -2.667 -1.551 1.00 97.81 118 TRP A CA 1
ATOM 884 C C . TRP A 1 118 ? 11.495 -2.406 -1.621 1.00 97.81 118 TRP A C 1
ATOM 886 O O . TRP A 1 118 ? 11.968 -1.388 -1.110 1.00 97.81 118 TRP A O 1
ATOM 896 N N . ASN A 1 119 ? 12.250 -3.324 -2.234 1.00 97.62 119 ASN A N 1
ATOM 897 C CA . ASN A 1 119 ? 13.696 -3.245 -2.456 1.00 97.62 119 ASN A CA 1
ATOM 898 C C . ASN A 1 119 ? 14.492 -2.756 -1.227 1.00 97.62 119 ASN A C 1
ATOM 900 O O . ASN A 1 119 ? 15.169 -1.729 -1.258 1.00 97.62 119 ASN A O 1
ATOM 904 N N . GLY A 1 120 ? 14.362 -3.445 -0.089 1.00 97.50 120 GLY A N 1
ATOM 905 C CA . GLY A 1 120 ? 15.111 -3.081 1.122 1.00 97.50 120 GLY A CA 1
ATOM 906 C C . GLY A 1 120 ? 14.734 -1.719 1.723 1.00 97.50 120 GLY A C 1
ATOM 907 O O . GLY A 1 120 ? 15.503 -1.176 2.514 1.00 97.50 120 GLY A O 1
ATOM 908 N N . GLY A 1 121 ? 13.588 -1.150 1.337 1.00 95.75 121 GLY A N 1
ATOM 909 C CA . GLY A 1 121 ? 13.134 0.179 1.746 1.00 95.75 121 GLY A CA 1
ATOM 910 C C . GLY A 1 121 ? 13.452 1.291 0.749 1.00 95.75 121 GLY A C 1
ATOM 911 O O . GLY A 1 121 ? 13.096 2.437 1.014 1.00 95.75 121 GLY A O 1
ATOM 912 N N . ALA A 1 122 ? 14.080 0.981 -0.390 1.00 96.06 122 ALA A N 1
ATOM 913 C CA . ALA A 1 122 ? 14.320 1.954 -1.456 1.00 96.06 122 ALA A CA 1
ATOM 914 C C . ALA A 1 122 ? 13.035 2.351 -2.208 1.00 96.06 122 ALA A C 1
ATOM 916 O O . ALA A 1 122 ? 12.965 3.465 -2.725 1.00 96.06 122 ALA A O 1
ATOM 917 N N . MET A 1 123 ? 12.006 1.486 -2.209 1.00 95.81 123 MET A N 1
ATOM 918 C CA . MET A 1 123 ? 10.686 1.750 -2.809 1.00 95.81 123 MET A CA 1
ATOM 919 C C . MET A 1 123 ? 10.736 2.074 -4.317 1.00 95.81 123 MET A C 1
ATOM 921 O O . MET A 1 123 ? 9.949 2.876 -4.826 1.00 95.81 123 MET A O 1
ATOM 925 N N . ASP A 1 124 ? 11.669 1.465 -5.044 1.00 96.69 124 ASP A N 1
ATOM 926 C CA . ASP A 1 124 ? 11.973 1.764 -6.448 1.00 96.69 124 ASP A CA 1
ATOM 927 C C . ASP A 1 124 ? 11.845 0.556 -7.396 1.00 96.69 124 ASP A C 1
ATOM 929 O O . ASP A 1 124 ? 12.204 0.656 -8.571 1.00 96.69 124 ASP A O 1
ATOM 933 N N . GLY A 1 125 ? 11.315 -0.574 -6.910 1.00 97.62 125 GLY A N 1
ATOM 934 C CA . GLY A 1 125 ? 11.218 -1.822 -7.671 1.00 97.62 125 GLY A CA 1
ATOM 935 C C . GLY A 1 125 ? 9.847 -2.137 -8.275 1.00 97.62 125 GLY A C 1
ATOM 936 O O . GLY A 1 125 ? 9.698 -3.195 -8.887 1.00 97.62 125 GLY A O 1
ATOM 937 N N . PHE A 1 126 ? 8.842 -1.271 -8.114 1.00 97.88 126 PHE A N 1
ATOM 938 C CA . PHE A 1 126 ? 7.453 -1.550 -8.495 1.00 97.88 126 PHE A CA 1
ATOM 939 C C . PHE A 1 126 ? 7.297 -1.849 -9.988 1.00 97.88 126 PHE A C 1
ATOM 941 O O . PHE A 1 126 ? 6.700 -2.854 -10.368 1.00 97.88 126 PHE A O 1
ATOM 948 N N . THR A 1 127 ? 7.865 -1.013 -10.856 1.00 98.19 127 THR A N 1
ATOM 949 C CA . THR A 1 127 ? 7.774 -1.184 -12.319 1.00 98.19 127 THR A CA 1
ATOM 950 C C . THR A 1 127 ? 8.481 -2.458 -12.784 1.00 98.19 127 THR A C 1
ATOM 952 O O . THR A 1 127 ? 7.927 -3.238 -13.556 1.00 98.19 127 THR A O 1
ATOM 955 N N . ALA A 1 128 ? 9.678 -2.723 -12.256 1.00 97.31 128 ALA A N 1
ATOM 956 C CA . ALA A 1 128 ? 10.467 -3.905 -12.593 1.00 97.31 128 ALA A CA 1
ATOM 957 C C . ALA A 1 128 ? 9.814 -5.214 -12.115 1.00 97.31 128 ALA A C 1
ATOM 959 O O . ALA A 1 128 ? 9.931 -6.237 -12.790 1.00 97.31 128 ALA A O 1
ATOM 960 N N . ALA A 1 129 ? 9.112 -5.200 -10.977 1.00 97.56 129 ALA A N 1
ATOM 961 C CA . ALA A 1 129 ? 8.355 -6.353 -10.491 1.00 97.56 129 ALA A CA 1
ATOM 962 C C . ALA A 1 129 ? 7.105 -6.645 -11.344 1.00 97.56 129 ALA A C 1
ATOM 964 O O . ALA A 1 129 ? 6.681 -7.796 -11.421 1.00 97.56 129 ALA A O 1
ATOM 965 N N . ASN A 1 130 ? 6.560 -5.637 -12.036 1.00 97.06 130 ASN A N 1
ATOM 966 C CA . ASN A 1 130 ? 5.279 -5.723 -12.742 1.00 97.06 130 ASN A CA 1
ATOM 967 C C . ASN A 1 130 ? 5.365 -5.808 -14.280 1.00 97.06 130 ASN A C 1
ATOM 969 O O . ASN A 1 130 ? 4.351 -5.693 -14.962 1.00 97.06 130 ASN A O 1
ATOM 973 N N . GLN A 1 131 ? 6.542 -6.076 -14.852 1.00 94.06 131 GLN A N 1
ATOM 974 C CA . GLN A 1 131 ? 6.767 -6.161 -16.311 1.00 94.06 131 GLN A CA 1
ATOM 975 C C . GLN A 1 131 ? 6.329 -7.491 -16.975 1.00 94.06 131 GLN A C 1
ATOM 977 O O . GLN A 1 131 ? 6.879 -7.900 -17.998 1.00 94.06 131 GLN A O 1
ATOM 982 N N . PHE A 1 132 ? 5.391 -8.230 -16.379 1.00 90.25 132 PHE A N 1
ATOM 983 C CA . PHE A 1 132 ? 5.007 -9.578 -16.835 1.00 90.25 132 PHE A CA 1
ATOM 984 C C . PHE A 1 132 ? 3.821 -9.598 -17.810 1.00 90.25 132 PHE A C 1
ATOM 986 O O . PHE A 1 132 ? 3.498 -10.654 -18.359 1.00 90.25 132 PHE A O 1
ATOM 993 N N . LEU A 1 133 ? 3.163 -8.457 -18.030 1.00 89.75 133 LEU A N 1
ATOM 994 C CA . LEU A 1 133 ? 2.045 -8.348 -18.963 1.00 89.75 133 LEU A CA 1
ATOM 995 C C . LEU A 1 133 ? 2.527 -7.915 -20.352 1.00 89.75 133 LEU A C 1
ATOM 997 O O . LEU A 1 133 ? 3.210 -6.896 -20.462 1.00 89.75 133 LEU A O 1
ATOM 1001 N N . PRO A 1 134 ? 2.137 -8.622 -21.431 1.00 89.62 134 PRO A N 1
ATOM 1002 C CA . PRO A 1 134 ? 2.527 -8.246 -22.789 1.00 89.62 134 PRO A CA 1
ATOM 1003 C C . PRO A 1 134 ? 2.091 -6.834 -23.209 1.00 89.62 134 PRO A C 1
ATOM 1005 O O . PRO A 1 134 ? 2.754 -6.212 -24.035 1.00 89.62 134 PRO A O 1
ATOM 1008 N N . ASP A 1 135 ? 0.980 -6.331 -22.667 1.00 90.50 135 ASP A N 1
ATOM 1009 C CA . ASP A 1 135 ? 0.422 -5.007 -22.956 1.00 90.50 135 ASP A CA 1
ATOM 1010 C C . ASP A 1 135 ? 0.881 -3.905 -21.980 1.00 90.50 135 ASP A C 1
ATOM 1012 O O . ASP A 1 135 ? 0.565 -2.734 -22.197 1.00 90.50 135 ASP A O 1
ATOM 1016 N N . ASP A 1 136 ? 1.671 -4.253 -20.957 1.00 93.12 136 ASP A N 1
ATOM 1017 C CA . ASP A 1 136 ? 2.350 -3.319 -20.047 1.00 93.12 136 ASP A CA 1
ATOM 1018 C C . ASP A 1 136 ? 3.810 -3.756 -19.793 1.00 93.12 136 ASP A C 1
ATOM 1020 O O . ASP A 1 136 ? 4.182 -4.119 -18.673 1.00 93.12 136 ASP A O 1
ATOM 1024 N N . PRO A 1 137 ? 4.672 -3.734 -20.828 1.00 94.62 137 PRO A N 1
ATOM 1025 C CA . PRO A 1 137 ? 6.046 -4.227 -20.724 1.00 94.62 137 PRO A CA 1
ATOM 1026 C C . PRO A 1 137 ? 6.939 -3.378 -19.808 1.00 94.62 137 PRO A C 1
ATOM 1028 O O . PRO A 1 137 ? 8.016 -3.827 -19.431 1.00 94.62 137 PRO A O 1
ATOM 1031 N N . SER A 1 138 ? 6.524 -2.158 -19.451 1.00 96.50 138 SER A N 1
ATOM 1032 C CA . SER A 1 138 ? 7.237 -1.313 -18.485 1.00 96.50 138 SER A CA 1
ATOM 1033 C C . SER A 1 138 ? 6.725 -1.464 -17.052 1.00 96.50 138 SER A C 1
ATOM 1035 O O . SER A 1 138 ? 7.258 -0.818 -16.149 1.00 96.50 138 SER A O 1
ATOM 1037 N N . GLY A 1 139 ? 5.684 -2.277 -16.829 1.00 95.94 139 GLY A N 1
ATOM 1038 C CA . GLY A 1 139 ? 5.013 -2.406 -15.534 1.00 95.94 139 GLY A CA 1
ATOM 1039 C C . GLY A 1 139 ? 4.436 -1.083 -15.029 1.00 95.94 139 GLY A C 1
ATOM 1040 O O . GLY A 1 139 ? 4.227 -0.906 -13.828 1.00 95.94 139 GLY A O 1
ATOM 1041 N N . ARG A 1 140 ? 4.215 -0.109 -15.922 1.00 95.81 140 ARG A N 1
ATOM 1042 C CA . ARG A 1 140 ? 3.868 1.273 -15.577 1.00 95.81 140 ARG A CA 1
ATOM 1043 C C . ARG A 1 140 ? 2.543 1.349 -14.830 1.00 95.81 140 ARG A C 1
ATOM 1045 O O . ARG A 1 140 ? 2.348 2.273 -14.042 1.00 95.81 140 ARG A O 1
ATOM 1052 N N . ARG A 1 141 ? 1.634 0.400 -15.043 1.00 94.19 141 ARG A N 1
ATOM 1053 C CA . ARG A 1 141 ? 0.312 0.374 -14.408 1.00 94.19 141 ARG A CA 1
ATOM 1054 C C . ARG A 1 141 ? 0.368 0.385 -12.880 1.00 94.19 141 ARG A C 1
ATOM 1056 O O . ARG A 1 141 ? -0.524 0.968 -12.267 1.00 94.19 141 ARG A O 1
ATOM 1063 N N . THR A 1 142 ? 1.422 -0.170 -12.276 1.00 95.50 142 THR A N 1
ATOM 1064 C CA . THR A 1 142 ? 1.627 -0.141 -10.816 1.00 95.50 142 THR A CA 1
ATOM 1065 C C . THR A 1 142 ? 1.745 1.273 -10.239 1.00 95.50 142 THR A C 1
ATOM 1067 O O . THR A 1 142 ? 1.517 1.470 -9.051 1.00 95.50 142 THR A O 1
ATOM 1070 N N . MET A 1 143 ? 2.086 2.262 -11.073 1.00 96.38 143 MET A N 1
ATOM 1071 C CA . MET A 1 143 ? 2.260 3.662 -10.675 1.00 96.38 143 MET A CA 1
ATOM 1072 C C . MET A 1 143 ? 0.981 4.497 -10.886 1.00 96.38 143 MET A C 1
ATOM 1074 O O . MET A 1 143 ? 1.007 5.720 -10.764 1.00 96.38 143 MET A O 1
ATOM 1078 N N . GLY A 1 144 ? -0.142 3.879 -11.258 1.00 95.25 144 GLY A N 1
ATOM 1079 C CA . GLY A 1 144 ? -1.416 4.582 -11.417 1.00 95.25 144 GLY A CA 1
ATOM 1080 C C . GLY A 1 144 ? -2.102 4.860 -10.075 1.00 95.25 144 GLY A C 1
ATOM 1081 O O . GLY A 1 14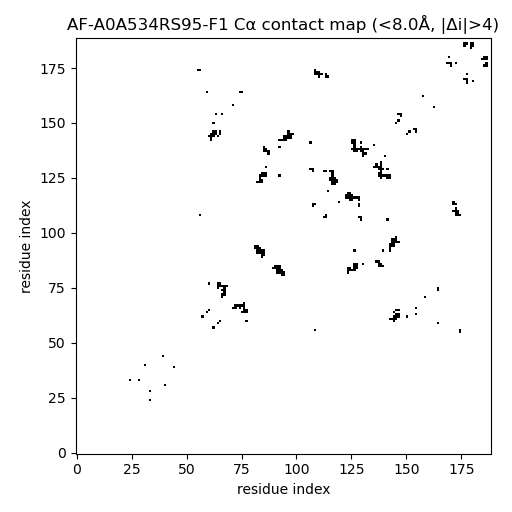4 ? -2.092 3.998 -9.201 1.00 95.25 144 GLY A O 1
ATOM 1082 N N . TYR A 1 145 ? -2.767 6.007 -9.929 1.00 95.06 145 TYR A N 1
ATOM 1083 C CA . TYR A 1 145 ? -3.656 6.326 -8.801 1.00 95.06 145 TYR A CA 1
ATOM 1084 C C . TYR A 1 145 ? -5.011 6.848 -9.279 1.00 95.06 145 TYR A C 1
ATOM 1086 O O . TYR A 1 145 ? -5.110 7.432 -10.356 1.00 95.06 145 TYR A O 1
ATOM 1094 N N . TYR A 1 146 ? -6.033 6.711 -8.444 1.00 95.38 146 TYR A N 1
ATOM 1095 C CA . TYR A 1 146 ? -7.323 7.378 -8.611 1.00 95.38 146 TYR A CA 1
ATOM 1096 C C . TYR A 1 146 ? -7.453 8.589 -7.692 1.00 95.38 146 TYR A C 1
ATOM 1098 O O . TYR A 1 146 ? -6.695 8.748 -6.732 1.00 95.38 146 TYR A O 1
ATOM 1106 N N . ASP A 1 147 ? -8.418 9.453 -7.994 1.00 95.06 147 ASP A N 1
ATOM 1107 C CA . ASP A 1 147 ? -8.736 10.610 -7.165 1.00 95.06 147 ASP A CA 1
ATOM 1108 C C . ASP A 1 147 ? -10.243 10.694 -6.837 1.00 95.06 147 ASP A C 1
ATOM 1110 O O . ASP A 1 147 ? -11.016 9.768 -7.111 1.00 95.06 147 ASP A O 1
ATOM 1114 N N . GLN A 1 148 ? -10.683 11.788 -6.203 1.00 95.06 148 GLN A N 1
ATOM 1115 C CA . GLN A 1 148 ? -12.102 11.974 -5.860 1.00 95.06 148 GLN A CA 1
ATOM 1116 C C . GLN A 1 148 ? -13.066 11.919 -7.053 1.00 95.06 148 GLN A C 1
ATOM 1118 O O . GLN A 1 148 ? -14.258 11.691 -6.838 1.00 95.06 148 GLN A O 1
ATOM 1123 N N . HIS A 1 149 ? -12.600 12.174 -8.277 1.00 95.12 149 HIS A N 1
ATOM 1124 C CA . HIS A 1 149 ? -13.438 12.138 -9.470 1.00 95.12 149 HIS A CA 1
ATOM 1125 C C . HIS A 1 149 ? -13.784 10.695 -9.845 1.00 95.12 149 HIS A C 1
ATOM 1127 O O . HIS A 1 149 ? -14.918 10.437 -10.249 1.00 95.12 149 HIS A O 1
ATOM 1133 N N . ASP A 1 150 ? -12.855 9.754 -9.650 1.00 95.75 150 ASP A N 1
ATOM 1134 C CA . ASP A 1 150 ? -13.073 8.336 -9.962 1.00 95.75 150 ASP A CA 1
ATOM 1135 C C . ASP A 1 150 ? -13.675 7.566 -8.780 1.00 95.75 150 ASP A C 1
ATOM 1137 O O . ASP A 1 150 ? -14.484 6.657 -8.970 1.00 95.75 150 ASP A O 1
ATOM 1141 N N . LEU A 1 151 ? -13.309 7.937 -7.545 1.00 94.75 151 LEU A N 1
ATOM 1142 C CA . LEU A 1 151 ? -13.726 7.258 -6.311 1.00 94.75 151 LEU A CA 1
ATOM 1143 C C . LEU A 1 151 ? -14.553 8.164 -5.368 1.00 94.75 151 LEU A C 1
ATOM 1145 O O . LEU A 1 151 ? -14.278 8.216 -4.161 1.00 94.75 151 LEU A O 1
ATOM 1149 N N . PRO A 1 152 ? -15.616 8.848 -5.841 1.00 95.31 152 PRO A N 1
ATOM 1150 C CA . PRO A 1 152 ? -16.321 9.865 -5.054 1.00 95.31 152 PRO A CA 1
ATOM 1151 C C . PRO A 1 152 ? -16.957 9.309 -3.773 1.00 95.31 152 PRO A C 1
ATOM 1153 O O . PRO A 1 152 ? -17.016 9.998 -2.753 1.00 95.31 152 PRO A O 1
ATOM 1156 N N . PHE A 1 153 ? -17.400 8.048 -3.793 1.00 95.44 153 PHE A N 1
ATOM 1157 C CA . PHE A 1 153 ? -17.936 7.370 -2.613 1.00 95.44 153 PHE A CA 1
ATOM 1158 C C . PHE A 1 153 ? -16.886 7.252 -1.499 1.00 95.44 153 PHE A C 1
ATOM 1160 O O . PHE A 1 153 ? -17.126 7.692 -0.373 1.00 95.44 153 PHE A O 1
ATOM 1167 N N . TYR A 1 154 ? -15.705 6.719 -1.822 1.00 94.44 154 TYR A N 1
ATOM 1168 C CA . TYR A 1 154 ? -14.622 6.516 -0.861 1.00 94.44 154 TYR A CA 1
ATOM 1169 C C . TYR A 1 154 ? -14.105 7.844 -0.311 1.00 94.44 154 TYR A C 1
ATOM 1171 O O . TYR A 1 154 ? -14.012 8.018 0.904 1.00 94.44 154 TYR A O 1
ATOM 1179 N N . TYR A 1 155 ? -13.877 8.831 -1.178 1.00 95.00 155 TYR A N 1
ATOM 1180 C CA . TYR A 1 155 ? -13.477 10.171 -0.746 1.00 95.00 155 TYR A CA 1
ATOM 1181 C C . TYR A 1 155 ? -14.541 10.835 0.138 1.00 95.00 155 TYR A C 1
ATOM 1183 O O . TYR A 1 155 ? -14.206 11.520 1.107 1.00 95.00 155 TYR A O 1
ATOM 1191 N N . GLY A 1 156 ? -15.827 10.587 -0.126 1.00 94.31 156 GLY A N 1
ATOM 1192 C CA . GLY A 1 156 ? -16.925 10.995 0.746 1.00 94.31 156 GLY A CA 1
ATOM 1193 C C . GLY A 1 156 ? -16.843 10.379 2.147 1.00 94.31 156 GLY A C 1
ATOM 1194 O O . GLY A 1 156 ? -17.028 11.097 3.134 1.00 94.31 156 GLY A O 1
ATOM 1195 N N . LEU A 1 157 ? -16.523 9.084 2.251 1.00 94.06 157 LEU A N 1
ATOM 1196 C CA . LEU A 1 157 ? -16.327 8.403 3.535 1.00 94.06 157 LEU A CA 1
ATOM 1197 C C . LEU A 1 157 ? -15.121 8.970 4.293 1.00 94.06 157 LEU A C 1
ATOM 1199 O O . LEU A 1 157 ? -15.276 9.416 5.428 1.00 94.06 157 LEU A O 1
ATOM 1203 N N . TYR A 1 158 ? -13.948 9.039 3.660 1.00 91.75 158 TYR A N 1
ATOM 1204 C CA . TYR A 1 158 ? -12.716 9.509 4.309 1.00 91.75 158 TYR A CA 1
ATOM 1205 C C . TYR A 1 158 ? -12.757 10.990 4.697 1.00 91.75 158 TYR A C 1
ATOM 1207 O O . TYR A 1 158 ? -12.039 11.434 5.594 1.00 91.75 158 TYR A O 1
ATOM 1215 N N . ARG A 1 159 ? -13.610 11.791 4.046 1.00 87.75 159 ARG A N 1
ATOM 1216 C CA . ARG A 1 159 ? -13.823 13.18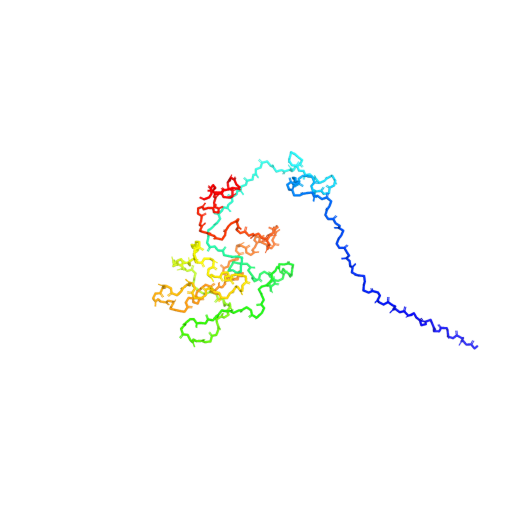4 4.450 1.00 87.75 159 ARG A CA 1
ATOM 1217 C C . ARG A 1 159 ? -14.685 13.325 5.696 1.00 87.75 159 ARG A C 1
ATOM 1219 O O . ARG A 1 159 ? -14.463 14.294 6.429 1.00 87.75 159 ARG A O 1
ATOM 1226 N N . LYS A 1 160 ? -15.630 12.405 5.907 1.00 92.50 160 LYS A N 1
ATOM 1227 C CA . LYS A 1 160 ? -16.632 12.450 6.983 1.00 92.50 160 LYS A CA 1
ATOM 1228 C C . LYS A 1 160 ? -16.237 11.649 8.221 1.00 92.50 160 LYS A C 1
ATOM 1230 O O . LYS A 1 160 ? -16.591 12.053 9.323 1.00 92.50 160 LYS A O 1
ATOM 1235 N N . PHE A 1 161 ? -15.525 10.543 8.044 1.00 93.44 161 PHE A N 1
ATOM 1236 C CA . PHE A 1 161 ? -15.167 9.613 9.111 1.00 93.44 161 PHE A CA 1
ATOM 1237 C C . PHE A 1 161 ? -13.656 9.572 9.343 1.00 93.44 161 PHE A C 1
ATOM 1239 O O . PHE A 1 161 ? -12.875 10.168 8.600 1.00 93.44 161 PHE A O 1
ATOM 1246 N N . ALA A 1 162 ? -13.247 8.887 10.411 1.00 91.62 162 ALA A N 1
ATOM 1247 C CA . ALA A 1 162 ? -11.838 8.655 10.690 1.00 91.62 162 ALA A CA 1
ATOM 1248 C C . ALA A 1 162 ? -11.202 7.783 9.595 1.00 91.62 162 ALA A C 1
ATOM 1250 O O . ALA A 1 162 ? -11.832 6.871 9.061 1.00 91.62 162 ALA A O 1
ATOM 1251 N N . THR A 1 163 ? -9.937 8.063 9.294 1.00 89.56 163 THR A N 1
ATOM 1252 C CA . THR A 1 163 ? -9.097 7.271 8.393 1.00 89.56 163 THR A CA 1
ATOM 1253 C C . THR A 1 163 ? -7.722 7.082 9.029 1.00 89.56 163 THR A C 1
ATOM 1255 O O . THR A 1 163 ? -7.338 7.869 9.898 1.00 89.56 163 THR A O 1
ATOM 1258 N N . ALA A 1 164 ? -6.998 6.049 8.608 1.00 91.50 164 ALA A N 1
ATOM 1259 C CA . ALA A 1 164 ? -5.631 5.777 9.031 1.00 91.50 164 ALA A CA 1
ATOM 1260 C C . ALA A 1 164 ? -4.726 5.742 7.794 1.00 91.50 164 ALA A C 1
ATOM 1262 O O . ALA A 1 164 ? -4.890 4.891 6.926 1.00 91.50 164 ALA A O 1
ATOM 1263 N N . ASP A 1 165 ? -3.772 6.665 7.730 1.00 92.62 165 ASP A N 1
ATOM 1264 C CA . ASP A 1 165 ? -2.751 6.779 6.678 1.00 92.62 165 ASP A CA 1
ATOM 1265 C C . ASP A 1 165 ? -1.450 6.036 7.024 1.00 92.62 165 ASP A C 1
ATOM 1267 O O . ASP A 1 165 ? -0.518 5.987 6.231 1.00 92.62 165 ASP A O 1
ATOM 1271 N N . ARG A 1 166 ? -1.399 5.411 8.206 1.00 93.50 166 ARG A N 1
ATOM 1272 C CA . ARG A 1 166 ? -0.291 4.571 8.689 1.00 93.50 166 ARG A CA 1
ATOM 1273 C C . ARG A 1 166 ? -0.784 3.185 9.110 1.00 93.50 166 ARG A C 1
ATOM 1275 O O . ARG A 1 166 ? -0.408 2.672 10.163 1.00 93.50 166 ARG A O 1
ATOM 1282 N N . PHE A 1 167 ? -1.678 2.606 8.309 1.00 92.75 167 PHE A N 1
ATOM 1283 C CA . PHE A 1 167 ? -2.169 1.237 8.464 1.00 92.75 167 PHE A CA 1
ATOM 1284 C C . PHE A 1 167 ? -1.501 0.338 7.419 1.00 92.75 167 PHE A C 1
ATOM 1286 O O . PHE A 1 167 ? -1.759 0.468 6.225 1.00 92.75 167 PHE A O 1
ATOM 1293 N N . PHE A 1 168 ? -0.625 -0.556 7.872 1.00 94.75 168 PHE A N 1
ATOM 1294 C CA . PHE A 1 168 ? 0.186 -1.411 7.006 1.00 94.75 168 PHE A CA 1
ATOM 1295 C C . PHE A 1 168 ? -0.342 -2.846 7.002 1.00 94.75 168 PHE A C 1
ATOM 1297 O O . PHE A 1 168 ? -0.977 -3.290 7.961 1.00 94.75 168 PHE A O 1
ATOM 1304 N N . CYS A 1 169 ? -0.044 -3.591 5.936 1.00 94.25 169 CYS A N 1
ATOM 1305 C CA . CYS A 1 169 ? -0.203 -5.041 5.950 1.00 94.25 169 CYS A CA 1
ATOM 1306 C C . CYS A 1 169 ? 0.642 -5.652 7.078 1.00 94.25 169 CYS A C 1
ATOM 1308 O O . CYS A 1 169 ? 1.723 -5.154 7.397 1.00 94.25 169 CYS A O 1
ATOM 1310 N N . ALA A 1 170 ? 0.170 -6.752 7.660 1.00 95.25 170 ALA A N 1
ATOM 1311 C CA . ALA A 1 170 ? 0.897 -7.429 8.728 1.00 95.25 170 ALA A CA 1
ATOM 1312 C C . ALA A 1 170 ? 2.186 -8.095 8.215 1.00 95.25 170 ALA A C 1
ATOM 1314 O O . ALA A 1 170 ? 3.174 -8.169 8.941 1.00 95.25 170 ALA A O 1
ATOM 1315 N N . ALA A 1 171 ? 2.182 -8.542 6.955 1.00 95.06 171 ALA A N 1
ATOM 1316 C CA . ALA A 1 171 ? 3.350 -9.066 6.259 1.00 95.06 171 ALA A CA 1
ATOM 1317 C C . ALA A 1 171 ? 3.338 -8.648 4.779 1.00 95.06 171 ALA A C 1
ATOM 1319 O O . ALA A 1 171 ? 2.270 -8.555 4.170 1.00 95.06 171 ALA A O 1
ATOM 1320 N N . LEU A 1 172 ? 4.526 -8.439 4.196 1.00 95.69 172 LEU A N 1
ATOM 1321 C CA . LEU A 1 172 ? 4.711 -8.173 2.762 1.00 95.69 172 LEU A CA 1
ATOM 1322 C C . LEU A 1 172 ? 4.477 -9.459 1.954 1.00 95.69 172 LEU A C 1
ATOM 1324 O O . LEU A 1 172 ? 5.407 -10.211 1.661 1.00 95.69 172 LEU A O 1
ATOM 1328 N N . THR A 1 173 ? 3.209 -9.762 1.684 1.00 94.50 173 THR A N 1
ATOM 1329 C CA . THR A 1 173 ? 2.772 -10.982 1.000 1.00 94.50 173 THR A CA 1
ATOM 1330 C C . THR A 1 173 ? 1.325 -10.858 0.516 1.00 94.50 173 THR A C 1
ATOM 1332 O O . THR A 1 173 ? 0.623 -9.899 0.843 1.00 94.50 173 THR A O 1
ATOM 1335 N N . GLN A 1 174 ? 0.871 -11.867 -0.222 1.00 94.06 174 GLN A N 1
ATOM 1336 C CA . GLN A 1 174 ? -0.442 -11.934 -0.849 1.00 94.06 174 GLN A CA 1
ATOM 1337 C C . GLN A 1 174 ? -1.610 -12.002 0.152 1.00 94.06 174 GLN A C 1
ATOM 1339 O O . GLN A 1 174 ? -1.458 -12.010 1.378 1.00 94.06 174 GLN A O 1
ATOM 1344 N N . THR A 1 175 ? -2.812 -12.110 -0.405 1.00 94.81 175 THR A N 1
ATOM 1345 C CA . THR A 1 175 ? -4.096 -12.101 0.294 1.00 94.81 175 THR A CA 1
ATOM 1346 C C . THR A 1 175 ? -4.167 -13.027 1.517 1.00 94.81 175 THR A C 1
ATOM 1348 O O . THR A 1 175 ? -4.485 -12.565 2.613 1.00 94.81 175 THR A O 1
ATOM 1351 N N . PHE A 1 176 ? -3.916 -14.333 1.367 1.00 94.88 176 PHE A N 1
ATOM 1352 C CA . PHE A 1 176 ? -4.254 -15.314 2.412 1.00 94.88 176 PHE A CA 1
ATOM 1353 C C . PHE A 1 176 ? -3.543 -15.086 3.756 1.00 94.88 176 PHE A C 1
ATOM 1355 O O . PHE A 1 176 ? -4.251 -14.994 4.761 1.00 94.88 176 PHE A O 1
ATOM 1362 N N . PRO A 1 177 ? -2.206 -14.923 3.819 1.00 95.69 177 PRO A N 1
ATOM 1363 C CA . PRO A 1 177 ? -1.546 -14.642 5.091 1.00 95.69 177 PRO A CA 1
ATOM 1364 C C . PRO A 1 177 ? -2.080 -13.374 5.766 1.00 95.69 177 PRO A C 1
ATOM 1366 O O . PRO A 1 177 ? -2.378 -13.397 6.957 1.00 95.69 177 PRO A O 1
ATOM 1369 N N . ASN A 1 178 ? -2.290 -12.285 5.017 1.00 95.69 178 ASN A N 1
ATOM 1370 C CA . ASN A 1 178 ? -2.829 -11.041 5.575 1.00 95.69 178 ASN A CA 1
ATOM 1371 C C . ASN A 1 178 ? -4.293 -11.176 6.041 1.00 95.69 178 ASN A C 1
ATOM 1373 O O . ASN A 1 178 ? -4.676 -10.567 7.042 1.00 95.69 178 ASN A O 1
ATOM 1377 N N . ARG A 1 179 ? -5.105 -12.026 5.393 1.00 96.00 179 ARG A N 1
ATOM 1378 C CA . ARG A 1 179 ? -6.441 -12.395 5.899 1.00 96.00 179 ARG A CA 1
ATOM 1379 C C . ARG A 1 179 ? -6.358 -13.163 7.219 1.00 96.00 179 ARG A C 1
ATOM 1381 O O . ARG A 1 179 ? -7.137 -12.878 8.126 1.00 96.00 179 ARG A O 1
ATOM 1388 N N . PHE A 1 180 ? -5.405 -14.085 7.362 1.00 96.50 180 PHE A N 1
ATOM 1389 C CA . PHE A 1 180 ? -5.177 -14.779 8.633 1.00 96.50 180 PHE A CA 1
ATOM 1390 C C . PHE A 1 180 ? -4.715 -13.821 9.731 1.00 96.50 180 PHE A C 1
ATOM 1392 O O . PHE A 1 180 ? -5.235 -13.889 10.840 1.00 96.50 180 PHE A O 1
ATOM 1399 N N . TYR A 1 181 ? -3.846 -12.857 9.421 1.00 95.94 181 TYR A N 1
ATOM 1400 C CA . TYR A 1 181 ? -3.472 -11.817 10.381 1.00 95.94 181 TYR A CA 1
ATOM 1401 C C . TYR A 1 181 ? -4.661 -10.972 10.844 1.00 95.94 181 TYR A C 1
ATOM 1403 O O . TYR A 1 181 ? -4.765 -10.706 12.038 1.00 95.94 181 TYR A O 1
ATOM 1411 N N . LEU A 1 182 ? -5.584 -10.590 9.953 1.00 94.56 182 LEU A N 1
ATOM 1412 C CA . LEU A 1 182 ? -6.785 -9.865 10.379 1.00 94.56 182 LEU A CA 1
ATOM 1413 C C . LEU A 1 182 ? -7.633 -10.692 11.359 1.00 94.56 182 LEU A C 1
ATOM 1415 O O . LEU A 1 182 ? -8.142 -10.151 12.336 1.00 94.56 182 LEU A O 1
ATOM 1419 N N . LEU A 1 183 ? -7.811 -11.986 11.084 1.00 94.81 183 LEU A N 1
ATOM 1420 C CA . LEU A 1 183 ? -8.730 -12.844 11.840 1.00 94.81 183 LEU A CA 1
ATOM 1421 C C . LEU A 1 183 ? -8.115 -13.425 13.120 1.00 94.81 183 LEU A C 1
ATOM 1423 O O . LEU A 1 183 ? -8.829 -13.642 14.095 1.00 94.81 183 LEU A O 1
ATOM 1427 N N . ALA A 1 184 ? -6.815 -13.708 13.107 1.00 95.38 184 ALA A N 1
ATOM 1428 C CA . ALA A 1 184 ? -6.132 -14.497 14.131 1.00 95.38 184 ALA A CA 1
ATOM 1429 C C . ALA A 1 184 ? -4.824 -13.865 14.636 1.00 95.38 184 ALA A C 1
ATOM 1431 O O . ALA A 1 184 ? -4.151 -14.464 15.470 1.00 95.38 184 ALA A O 1
ATOM 1432 N N . ALA A 1 185 ? -4.443 -12.680 14.141 1.00 94.19 185 ALA A N 1
ATOM 1433 C CA . ALA A 1 185 ? -3.185 -11.999 14.469 1.00 94.19 185 ALA A CA 1
ATOM 1434 C C . ALA A 1 185 ? -1.898 -12.801 14.155 1.00 94.19 185 ALA A C 1
ATOM 1436 O O . ALA A 1 185 ? -0.816 -12.441 14.615 1.00 94.19 185 ALA A O 1
ATOM 1437 N N . THR A 1 186 ? -1.987 -13.863 13.347 1.00 94.00 186 THR A N 1
ATOM 1438 C CA . THR A 1 186 ? -0.856 -14.674 12.869 1.00 94.00 186 THR A CA 1
ATOM 1439 C C . THR A 1 186 ? -1.220 -15.396 11.568 1.00 94.00 186 THR A C 1
ATOM 1441 O O . THR A 1 186 ? -2.392 -15.706 11.351 1.00 94.00 186 THR A O 1
ATOM 1444 N N . SER A 1 187 ? -0.231 -15.698 10.719 1.00 93.06 187 SER A N 1
ATOM 1445 C CA . SER A 1 187 ? -0.392 -16.592 9.559 1.00 93.06 187 SER A CA 1
ATOM 1446 C C . SER A 1 187 ? 0.002 -18.046 9.837 1.00 93.06 187 SER A C 1
ATOM 1448 O O . SER A 1 187 ? -0.190 -18.881 8.962 1.00 93.06 187 SER A O 1
ATOM 1450 N N . PHE A 1 188 ? 0.541 -18.347 11.029 1.00 88.62 188 PHE A N 1
ATOM 1451 C CA . PHE A 1 188 ? 1.183 -19.625 11.392 1.00 88.62 188 PHE A CA 1
ATOM 1452 C C . PHE A 1 188 ? 2.482 -19.981 10.641 1.00 88.62 188 PHE A C 1
ATOM 1454 O O . PHE A 1 188 ? 2.984 -21.089 10.819 1.00 88.62 188 PHE A O 1
ATOM 1461 N N . GLY A 1 189 ? 3.077 -19.028 9.915 1.00 76.50 189 GLY A N 1
ATOM 1462 C CA . GLY A 1 189 ? 4.268 -19.258 9.086 1.00 76.50 189 GLY A CA 1
ATOM 1463 C C . GLY A 1 189 ? 3.870 -19.659 7.683 1.00 76.50 189 GLY A C 1
ATOM 1464 O O . GLY A 1 189 ? 3.955 -20.866 7.377 1.00 76.50 189 GLY A O 1
#